Protein AF-G0NN02-F1 (afdb_monomer_lite)

Radius of gyration: 27.39 Å; chains: 1; bounding box: 64×52×80 Å

Organism: Caenorhabditis brenneri (NCBI:txid135651)

Foldseek 3Di:
DPPPPPCPPAAEAEAEAEQWAKAFDFDDSHWYKYFYPQWKFKAFEQDDPDHLVLQQQKWKAADRDPPHDTDGTSSCCQVPQQARDIHNDRMMIIHGHDDDPGDPDTGMIIHHPSQCPQAGGEHEYEDPAKDWDKFFQAPFKYKYKYAAQFKKWKAAFLAFDQPKWKWKFARTDDPVGTPDIDHQVCPQVCPGDIHRHRIIMIIMGHGITTIMIGSDPVVRYHQAKWWKWKDFPDAWQPDQPKKKWKFAAASNHTPDIDIDYVVRHDDRHIFIDIHRWMKIWIDDQQDFTQGTKMWIKIWHDDPDGPDDDPDPDDDDDDDDDDDDDDDDIDIDIDMDGDGDDRDPDGDDTDIDIDHPPDPPDD

Secondary structure (DSSP, 8-state):
-----------EEEEE--SS-EEEEE--SSEEEEE-SS-EEEEE---SSS-GGGGGGEEEEESSSTTSEEEEEHHHHHH-TT--EE-SSSEEEEEE-S------SEEEEEEETTTTTT--EEEEE--SSEEEEEEEESSS-EEEEEE-SS-EEE---S---TT-EEEEEESSSSGGGEEEEEETTTHHHH-SEEE-SSEEEEEE-SEEEEEEEESSGGGSPPP--EEEEEEEEEE---STT-EEEEEEEETTEEEEEEEEBTTBPPPSSPEEEEESEEEEEEE-TT--B--EEEEEEEE------SS----S-------------------EEEEEE--B---SSS---EEEE---------

pLDDT: mean 77.81, std 21.69, range [19.91, 98.31]

Structure (mmCIF, N/CA/C/O backbone):
data_AF-G0NN02-F1
#
_entry.id   AF-G0NN02-F1
#
loop_
_atom_site.group_PDB
_atom_site.id
_atom_site.type_symbol
_atom_site.label_atom_id
_atom_site.label_alt_id
_atom_site.label_comp_id
_atom_site.label_asym_id
_atom_site.label_entity_id
_atom_site.label_seq_id
_atom_site.pdbx_PDB_ins_code
_atom_site.Cartn_x
_atom_site.Cartn_y
_atom_site.Cartn_z
_atom_site.occupancy
_atom_site.B_iso_or_equiv
_atom_site.auth_seq_id
_atom_site.auth_comp_id
_atom_site.auth_asym_id
_atom_site.auth_atom_id
_atom_site.pdbx_PDB_model_num
ATOM 1 N N . MET A 1 1 ? -15.511 27.908 43.655 1.00 36.12 1 MET A N 1
ATOM 2 C CA . MET A 1 1 ? -16.634 27.663 42.732 1.00 36.12 1 MET A CA 1
ATOM 3 C C . MET A 1 1 ? -16.569 26.203 42.342 1.00 36.12 1 MET A C 1
ATOM 5 O O . MET A 1 1 ? -15.632 25.795 41.672 1.00 36.12 1 MET A O 1
ATOM 9 N N . ASP A 1 2 ? -17.481 25.424 42.913 1.00 36.44 2 ASP A N 1
ATOM 10 C CA . ASP A 1 2 ? -17.616 23.979 42.749 1.00 36.44 2 ASP A CA 1
ATOM 11 C C . ASP A 1 2 ? -18.202 23.708 41.356 1.00 36.44 2 ASP A C 1
ATOM 13 O O . ASP A 1 2 ? -19.411 23.745 41.145 1.00 36.44 2 ASP A O 1
ATOM 17 N N . GLY A 1 3 ? -17.321 23.580 40.365 1.00 36.12 3 GLY A N 1
ATOM 18 C CA . GLY A 1 3 ? -17.671 23.315 38.974 1.00 36.12 3 GLY A CA 1
ATOM 19 C C . GLY A 1 3 ? -17.741 21.819 38.706 1.00 36.12 3 GLY A C 1
ATOM 20 O O . GLY A 1 3 ? -17.020 21.320 37.847 1.00 36.12 3 GLY A O 1
ATOM 21 N N . ARG A 1 4 ? -18.578 21.087 39.449 1.00 37.81 4 ARG A N 1
ATOM 22 C CA . ARG A 1 4 ? -18.981 19.744 39.023 1.00 37.81 4 ARG A CA 1
ATOM 23 C C . ARG A 1 4 ? -19.718 19.912 37.700 1.00 37.81 4 ARG A C 1
ATOM 25 O O . ARG A 1 4 ? -20.859 20.367 37.687 1.00 37.81 4 ARG A O 1
ATOM 32 N N . MET A 1 5 ? -19.060 19.574 36.589 1.00 40.88 5 MET A N 1
ATOM 33 C CA . MET A 1 5 ? -19.772 19.273 35.351 1.00 40.88 5 MET A CA 1
ATOM 34 C C . MET A 1 5 ? -20.837 18.241 35.710 1.00 40.88 5 MET A C 1
ATOM 36 O O . MET A 1 5 ? -20.522 17.119 36.103 1.00 40.88 5 MET A O 1
ATOM 40 N N . ASN A 1 6 ? -22.096 18.660 35.644 1.00 37.75 6 ASN A N 1
ATOM 41 C CA . ASN A 1 6 ? -23.232 17.764 35.695 1.00 37.75 6 ASN A CA 1
ATOM 42 C C . ASN A 1 6 ? -23.016 16.733 34.574 1.00 37.75 6 ASN A C 1
ATOM 44 O O . ASN A 1 6 ? -22.888 17.161 33.421 1.00 37.75 6 ASN A O 1
ATOM 48 N N . PRO A 1 7 ? -22.898 15.422 34.859 1.00 44.78 7 PRO A N 1
ATOM 49 C CA . PRO A 1 7 ? -22.758 14.432 33.813 1.00 44.78 7 PRO A CA 1
ATOM 50 C C . PRO A 1 7 ? -24.122 14.333 33.139 1.00 44.78 7 PRO A C 1
ATOM 52 O O . PRO A 1 7 ? -24.939 13.476 33.473 1.00 44.78 7 PRO A O 1
ATOM 55 N N . GLN A 1 8 ? -24.384 15.220 32.175 1.00 51.59 8 GLN A N 1
ATOM 56 C CA . GLN A 1 8 ? -25.264 14.844 31.083 1.00 51.59 8 GLN A CA 1
ATOM 57 C C . GLN A 1 8 ? -24.756 13.487 30.622 1.00 51.59 8 GLN A C 1
ATOM 59 O O . GLN A 1 8 ? -23.565 13.335 30.348 1.00 51.59 8 GLN A O 1
ATOM 64 N N . THR A 1 9 ? -25.621 12.483 30.696 1.00 67.62 9 THR A N 1
ATOM 65 C CA . THR A 1 9 ? -25.272 11.102 30.402 1.00 67.62 9 THR A CA 1
ATOM 66 C C . THR A 1 9 ? -24.748 11.076 28.975 1.00 67.62 9 THR A C 1
ATOM 68 O O . THR A 1 9 ? -25.528 11.150 28.030 1.00 67.62 9 THR A O 1
ATOM 71 N N . ILE A 1 10 ? -23.420 11.078 28.822 1.00 77.81 10 ILE A N 1
ATOM 72 C CA . ILE A 1 10 ? -22.777 11.032 27.514 1.00 77.81 10 ILE A CA 1
ATOM 73 C C . ILE A 1 10 ? -23.337 9.790 26.842 1.00 77.81 10 ILE A C 1
ATOM 75 O O . ILE A 1 10 ? -23.265 8.694 27.408 1.00 77.81 10 ILE A O 1
ATOM 79 N N . CYS A 1 11 ? -23.967 9.972 25.681 1.00 88.44 11 CYS A N 1
ATOM 80 C CA . CYS A 1 11 ? -24.542 8.842 24.978 1.00 88.44 11 CYS A CA 1
ATOM 81 C C . CYS A 1 11 ? -23.432 7.835 24.664 1.00 88.44 11 CYS A C 1
ATOM 83 O O . CYS A 1 11 ? -22.277 8.206 24.440 1.00 88.44 11 CYS A O 1
ATOM 85 N N . LYS A 1 12 ? -23.776 6.550 24.697 1.00 90.94 12 LYS A N 1
ATOM 86 C CA . LYS A 1 12 ? -22.834 5.458 24.468 1.00 90.94 12 LYS A CA 1
ATOM 87 C C . LYS A 1 12 ? -23.182 4.743 23.175 1.00 90.94 12 LYS A C 1
ATOM 89 O O . LYS A 1 12 ? -24.354 4.523 22.878 1.00 90.94 12 LYS A O 1
ATOM 94 N N . ARG A 1 13 ? -22.152 4.370 22.429 1.00 93.81 13 ARG A N 1
ATOM 95 C CA . ARG A 1 13 ? -22.228 3.493 21.266 1.00 93.81 13 ARG A CA 1
ATOM 96 C C . ARG A 1 13 ? -21.274 2.335 21.495 1.00 93.81 13 ARG A C 1
ATOM 98 O O . ARG A 1 13 ? -20.115 2.562 21.821 1.00 93.81 13 ARG A O 1
ATOM 105 N N . GLU A 1 14 ? -21.741 1.117 21.284 1.00 95.44 14 GLU A N 1
ATOM 106 C CA . GLU A 1 14 ? -20.921 -0.082 21.438 1.00 95.44 14 GLU A CA 1
ATOM 107 C C . GLU A 1 14 ? -20.676 -0.738 20.081 1.00 95.44 14 GLU A C 1
ATOM 109 O O . GLU A 1 14 ? -21.567 -0.804 19.232 1.00 95.44 14 GLU A O 1
ATOM 114 N N . ILE A 1 15 ? -19.447 -1.198 19.872 1.00 96.12 15 ILE A N 1
ATOM 115 C CA . ILE A 1 15 ? -19.022 -1.966 18.706 1.00 96.12 15 ILE A CA 1
ATOM 116 C C . ILE A 1 15 ? -18.408 -3.261 19.229 1.00 96.12 15 ILE A C 1
ATOM 118 O O . ILE A 1 15 ? -17.343 -3.244 19.844 1.00 96.12 15 ILE A O 1
ATOM 122 N N . ALA A 1 16 ? -19.079 -4.385 18.996 1.00 96.75 16 ALA A N 1
ATOM 123 C CA . ALA A 1 16 ? -18.534 -5.707 19.279 1.00 96.75 16 ALA A CA 1
ATOM 124 C C . ALA A 1 16 ? -17.870 -6.255 18.012 1.00 96.75 16 ALA A C 1
ATOM 126 O O . ALA A 1 16 ? -18.519 -6.370 16.976 1.00 96.75 16 ALA A O 1
ATOM 127 N N . LEU A 1 17 ? -16.580 -6.566 18.101 1.00 96.25 17 LEU A N 1
ATOM 128 C CA . LEU A 1 17 ? -15.798 -7.165 17.026 1.00 96.25 17 LEU A CA 1
ATOM 129 C C . LEU A 1 17 ? -15.770 -8.687 17.175 1.00 96.25 17 LEU A C 1
ATOM 131 O O . LEU A 1 17 ? -15.682 -9.213 18.288 1.00 96.25 17 LEU A O 1
ATOM 135 N N . THR A 1 18 ? -15.758 -9.398 16.054 1.00 94.62 18 THR A N 1
ATOM 136 C CA . THR A 1 18 ? -15.273 -10.781 15.980 1.00 94.62 18 THR A CA 1
ATOM 137 C C . THR A 1 18 ? -13.756 -10.818 15.744 1.00 94.62 18 THR A C 1
ATOM 139 O O . THR A 1 18 ? -13.091 -9.785 15.653 1.00 94.62 18 THR A O 1
ATOM 142 N N . SER A 1 19 ? -13.173 -12.017 15.648 1.00 91.88 19 SER A N 1
ATOM 143 C CA . SER A 1 19 ? -11.734 -12.207 15.402 1.00 91.88 19 SER A CA 1
ATOM 144 C C . SER A 1 19 ? -11.279 -11.836 13.986 1.00 91.88 19 SER A C 1
ATOM 146 O O . SER A 1 19 ? -10.080 -11.879 13.720 1.00 91.88 19 SER A O 1
ATOM 148 N N . SER A 1 20 ? -12.205 -11.513 13.080 1.00 93.38 20 SER A N 1
ATOM 149 C CA . SER A 1 20 ? -11.932 -11.166 11.677 1.00 93.38 20 SER A CA 1
ATOM 150 C C . SER A 1 20 ? -12.483 -9.800 11.267 1.00 93.38 20 SER A C 1
ATOM 152 O O . SER A 1 20 ? -12.181 -9.338 10.168 1.00 93.38 20 SER A O 1
ATOM 154 N N . ASP A 1 21 ? -13.283 -9.152 12.118 1.00 91.50 21 ASP A N 1
ATOM 155 C CA . ASP A 1 21 ? -13.962 -7.913 11.749 1.00 91.50 21 ASP A CA 1
ATOM 156 C C . ASP A 1 21 ? -13.024 -6.715 11.686 1.00 91.50 21 ASP A C 1
ATOM 158 O O . ASP A 1 21 ? -12.142 -6.513 12.526 1.00 91.50 21 ASP A O 1
ATOM 162 N N . LEU A 1 22 ? -13.309 -5.870 10.701 1.00 94.50 22 LEU A N 1
ATOM 163 C CA . LEU A 1 22 ? -12.773 -4.533 10.554 1.00 94.50 22 LEU A CA 1
ATOM 164 C C . LEU A 1 22 ? -13.968 -3.583 10.475 1.00 94.50 22 LEU A C 1
ATOM 166 O O . LEU A 1 22 ? -14.696 -3.585 9.484 1.00 94.50 22 LEU A O 1
ATOM 170 N N . ILE A 1 23 ? -14.200 -2.791 11.523 1.00 94.81 23 ILE A N 1
ATOM 171 C CA . ILE A 1 23 ? -15.380 -1.920 11.607 1.00 94.81 23 ILE A CA 1
ATOM 172 C C . ILE A 1 23 ? -14.945 -0.453 11.597 1.00 94.81 23 ILE A C 1
ATOM 174 O O . ILE A 1 23 ? -14.384 0.025 12.590 1.00 94.81 23 ILE A O 1
ATOM 178 N N . PRO A 1 24 ? -15.194 0.285 10.499 1.00 93.12 24 PRO A N 1
ATOM 179 C CA . PRO A 1 24 ? -14.980 1.720 10.459 1.00 93.12 24 PRO A CA 1
ATOM 180 C C . PRO A 1 24 ? -16.045 2.461 11.273 1.00 93.12 24 PRO A C 1
ATOM 182 O O . PRO A 1 24 ? -17.197 2.037 11.384 1.00 93.12 24 PRO A O 1
ATOM 185 N N . SER A 1 25 ? -15.667 3.610 11.825 1.00 91.69 25 SER A N 1
ATOM 186 C CA . SER A 1 25 ? -16.572 4.503 12.534 1.00 91.69 25 SER A CA 1
ATOM 187 C C . SER A 1 25 ? -16.352 5.950 12.122 1.00 91.69 25 SER A C 1
ATOM 189 O O . SER A 1 25 ? -15.230 6.457 12.062 1.00 91.69 25 SER A O 1
ATOM 191 N N . THR A 1 26 ? -17.466 6.630 11.890 1.00 87.69 26 THR A N 1
ATOM 192 C CA . THR A 1 26 ? -17.545 8.070 11.660 1.00 87.69 26 THR A CA 1
ATOM 193 C C . THR A 1 26 ? -17.516 8.844 12.979 1.00 87.69 26 THR A C 1
ATOM 195 O O . THR A 1 26 ? -17.551 8.262 14.073 1.00 87.69 26 THR A O 1
ATOM 198 N N . ALA A 1 27 ? -17.449 10.173 12.880 1.00 82.12 27 ALA A N 1
ATOM 199 C CA . ALA A 1 27 ? -17.627 11.046 14.030 1.00 82.12 27 ALA A CA 1
ATOM 200 C C . ALA A 1 27 ? -19.023 10.853 14.645 1.00 82.12 27 ALA A C 1
ATOM 202 O O . ALA A 1 27 ? -20.022 10.772 13.939 1.00 82.12 27 ALA A O 1
ATOM 203 N N . THR A 1 28 ? -19.100 10.809 15.972 1.00 84.25 28 THR A N 1
ATOM 204 C CA . THR A 1 28 ? -20.363 10.712 16.712 1.00 84.25 28 THR A CA 1
ATOM 205 C C . THR A 1 28 ? -20.255 11.505 18.013 1.00 84.25 28 THR A C 1
ATOM 207 O O . THR A 1 28 ? -19.159 11.575 18.577 1.00 84.25 28 THR A O 1
ATOM 210 N N . PRO A 1 29 ? -21.351 12.126 18.497 1.00 81.31 29 PRO A N 1
ATOM 211 C CA . PRO A 1 29 ? -21.364 12.792 19.800 1.00 81.31 29 PRO A CA 1
ATOM 212 C C . PRO A 1 29 ? -21.297 11.795 20.965 1.00 81.31 29 PRO A C 1
ATOM 214 O O . PRO A 1 29 ? -21.070 12.198 22.102 1.00 81.31 29 PRO A O 1
ATOM 217 N N . CYS A 1 30 ? -21.489 10.502 20.694 1.00 88.00 30 CYS A N 1
ATOM 218 C CA . CYS A 1 30 ? -21.444 9.455 21.701 1.00 88.00 30 CYS A CA 1
ATOM 219 C C . CYS A 1 30 ? -20.020 8.957 21.946 1.00 88.00 30 CYS A C 1
ATOM 221 O O . CYS A 1 30 ? -19.214 8.834 21.023 1.00 88.00 30 CYS A O 1
ATOM 223 N N . ALA A 1 31 ? -19.733 8.580 23.190 1.00 92.44 31 ALA A N 1
ATOM 224 C CA . ALA A 1 31 ? -18.559 7.773 23.488 1.00 92.44 31 ALA A CA 1
ATOM 225 C C . ALA A 1 31 ? -18.713 6.411 22.796 1.00 92.44 31 ALA A C 1
ATOM 227 O O . ALA A 1 31 ? -19.714 5.720 22.996 1.00 92.44 31 ALA A O 1
ATOM 228 N N . THR A 1 32 ? -17.745 6.050 21.954 1.00 94.94 32 THR A N 1
ATOM 229 C CA . THR A 1 32 ? -17.744 4.782 21.220 1.00 94.94 32 THR A CA 1
ATOM 230 C C . THR A 1 32 ? -16.819 3.797 21.911 1.00 94.94 32 THR A C 1
ATOM 232 O O . THR A 1 32 ? -15.607 3.997 21.917 1.00 94.94 32 THR A O 1
ATOM 235 N N . THR A 1 33 ? -17.381 2.729 22.463 1.00 96.56 33 THR A N 1
ATOM 236 C CA . THR A 1 33 ? -16.633 1.627 23.067 1.00 96.56 33 THR A CA 1
ATOM 237 C C . THR A 1 33 ? -16.534 0.476 22.079 1.00 96.56 33 THR A C 1
ATOM 239 O O . THR A 1 33 ? -17.546 -0.051 21.621 1.00 96.56 33 THR A O 1
ATOM 242 N N . ILE A 1 34 ? -15.312 0.067 21.760 1.00 96.88 34 ILE A N 1
ATOM 243 C CA . ILE A 1 34 ? -15.033 -1.098 20.923 1.00 96.88 34 ILE A CA 1
ATOM 244 C C . ILE A 1 34 ? -14.594 -2.240 21.831 1.00 96.88 34 ILE A C 1
ATOM 246 O O . ILE A 1 34 ? -13.711 -2.049 22.663 1.00 96.88 34 ILE A O 1
ATOM 250 N N . THR A 1 35 ? -15.190 -3.417 21.657 1.00 97.31 35 THR A N 1
ATOM 251 C CA . THR A 1 35 ? -14.838 -4.649 22.369 1.00 97.31 35 THR A CA 1
ATOM 252 C C . THR A 1 35 ? -14.361 -5.697 21.371 1.00 97.31 35 THR A C 1
ATOM 254 O O . THR A 1 35 ? -15.062 -5.977 20.405 1.00 97.31 35 THR A O 1
ATOM 257 N N . ALA A 1 36 ? -13.197 -6.297 21.614 1.00 96.75 36 ALA A N 1
ATOM 258 C CA . ALA A 1 36 ? -12.608 -7.344 20.784 1.00 96.75 36 ALA A CA 1
ATOM 259 C C . ALA A 1 36 ? -12.357 -8.641 21.580 1.00 96.75 36 ALA A C 1
ATOM 261 O O . ALA A 1 36 ? -12.170 -8.588 22.801 1.00 96.75 36 ALA A O 1
ATOM 262 N N . PRO A 1 37 ? -12.305 -9.819 20.929 1.00 96.12 37 PRO A N 1
ATOM 263 C CA . PRO A 1 37 ? -12.038 -11.088 21.604 1.00 96.12 37 PRO A CA 1
ATOM 264 C C . PRO A 1 37 ? -10.716 -11.123 22.382 1.00 96.12 37 PRO A C 1
ATOM 266 O O . PRO A 1 37 ? -10.678 -11.663 23.498 1.00 96.12 37 PRO A O 1
ATOM 269 N N . LYS A 1 38 ? -9.643 -10.550 21.819 1.00 94.12 38 LYS A N 1
ATOM 270 C CA . LYS A 1 38 ? -8.290 -10.561 22.384 1.00 94.12 38 LYS A CA 1
ATOM 271 C C . LYS A 1 38 ? -7.822 -9.173 22.805 1.00 94.12 38 LYS A C 1
ATOM 273 O O . LYS A 1 38 ? -7.511 -8.984 23.977 1.00 94.12 38 LYS A O 1
ATOM 278 N N . ALA A 1 39 ? -7.746 -8.239 21.867 1.00 93.75 39 ALA A N 1
ATOM 279 C CA . ALA A 1 39 ? -7.371 -6.848 22.111 1.00 93.75 39 ALA A CA 1
ATOM 280 C C . ALA A 1 39 ? -7.775 -5.997 20.907 1.00 93.75 39 ALA A C 1
ATOM 282 O O . ALA A 1 39 ? -7.836 -6.508 19.787 1.00 93.75 39 ALA A O 1
ATOM 283 N N . VAL A 1 40 ? -8.030 -4.709 21.129 1.00 93.25 40 VAL A N 1
ATOM 284 C CA . VAL A 1 40 ? -8.404 -3.793 20.053 1.00 93.25 40 VAL A CA 1
ATOM 285 C C . VAL A 1 40 ? -7.143 -3.217 19.422 1.00 93.25 40 VAL A C 1
ATOM 287 O O . VAL A 1 40 ? -6.248 -2.713 20.103 1.00 93.25 40 VAL A O 1
ATOM 290 N N . ARG A 1 41 ? -7.097 -3.255 18.094 1.00 92.31 41 ARG A N 1
ATOM 291 C CA . ARG A 1 41 ? -6.190 -2.454 17.280 1.00 92.31 41 ARG A CA 1
ATOM 292 C C . ARG A 1 41 ? -6.993 -1.357 16.595 1.00 92.31 41 ARG A C 1
ATOM 294 O O . ARG A 1 41 ? -8.013 -1.635 15.966 1.00 92.31 41 ARG A O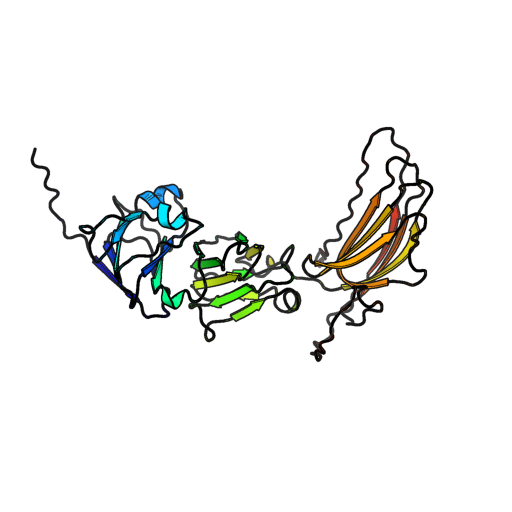 1
ATOM 301 N N . LEU A 1 42 ? -6.516 -0.123 16.711 1.00 92.81 42 LEU A N 1
ATOM 302 C CA . LEU A 1 42 ? -7.110 1.039 16.061 1.00 92.81 42 LEU A CA 1
ATOM 303 C C . LEU A 1 42 ? -6.265 1.494 14.874 1.00 92.81 42 LEU A C 1
ATOM 305 O O . LEU A 1 42 ? -5.035 1.559 14.945 1.00 92.81 42 LEU A O 1
ATOM 309 N N . VAL A 1 43 ? -6.959 1.860 13.801 1.00 92.75 43 VAL A N 1
ATOM 310 C CA . VAL A 1 43 ? -6.399 2.538 12.631 1.00 92.75 43 VAL A CA 1
ATOM 311 C C . VAL A 1 43 ? -7.132 3.860 12.479 1.00 92.75 43 VAL A C 1
ATOM 313 O O . VAL A 1 43 ? -8.340 3.863 12.269 1.00 92.75 43 VAL A O 1
ATOM 316 N N . ALA A 1 44 ? -6.424 4.976 12.630 1.00 91.88 44 ALA A N 1
ATOM 317 C CA . ALA A 1 44 ? -6.989 6.307 12.431 1.00 91.88 44 ALA A CA 1
ATOM 318 C C . ALA A 1 44 ? -6.874 6.734 10.961 1.00 91.88 44 ALA A C 1
ATOM 320 O O . ALA A 1 44 ? -5.933 6.345 10.266 1.00 91.88 44 ALA A O 1
ATOM 321 N N . PHE A 1 45 ? -7.818 7.554 10.509 1.00 89.50 45 PHE A N 1
ATOM 322 C CA . PHE A 1 45 ? -7.859 8.116 9.162 1.00 89.50 45 PHE A CA 1
ATOM 323 C C . PHE A 1 45 ? -7.718 9.633 9.217 1.00 89.50 45 PHE A C 1
ATOM 325 O O . PHE A 1 45 ? -8.131 10.280 10.181 1.00 89.50 45 PHE A O 1
ATOM 332 N N . GLU A 1 46 ? -7.145 10.198 8.160 1.00 82.56 46 GLU A N 1
ATOM 333 C CA . GLU A 1 46 ? -7.108 11.643 7.980 1.00 82.56 46 GLU A CA 1
ATOM 334 C C . GLU A 1 46 ? -8.538 12.192 7.806 1.00 82.56 46 GLU A C 1
ATOM 336 O O . GLU A 1 46 ? -9.325 11.623 7.042 1.00 82.56 46 GLU A O 1
ATOM 341 N N . PRO A 1 47 ? -8.913 13.267 8.520 1.00 79.62 47 PRO A N 1
ATOM 342 C CA . PRO A 1 47 ? -10.210 13.895 8.323 1.00 79.62 47 PRO A CA 1
ATOM 343 C C . PRO A 1 47 ? -10.244 14.635 6.977 1.00 79.62 47 PRO A C 1
ATOM 345 O O . PRO A 1 47 ? -9.315 15.361 6.651 1.00 79.62 47 PRO A O 1
ATOM 348 N N . HIS A 1 48 ? -11.337 14.489 6.222 1.00 74.31 48 HIS A N 1
ATOM 349 C CA . HIS A 1 48 ? -11.459 15.044 4.865 1.00 74.31 48 HIS A CA 1
ATOM 350 C C . HIS A 1 48 ? -11.398 16.586 4.820 1.00 74.31 48 HIS A C 1
ATOM 352 O O . HIS A 1 48 ? -10.655 17.152 4.028 1.00 74.31 48 HIS A O 1
ATOM 358 N N . ASP A 1 49 ? -12.137 17.269 5.705 1.00 75.56 49 ASP A N 1
ATOM 359 C CA . ASP A 1 49 ? -12.313 18.738 5.668 1.00 75.56 49 ASP A CA 1
ATOM 360 C C . ASP A 1 49 ? -11.662 19.471 6.849 1.00 75.56 49 ASP A C 1
ATOM 362 O O . ASP A 1 49 ? -11.924 20.651 7.091 1.00 75.56 49 ASP A O 1
ATOM 366 N N . LEU A 1 50 ? -10.859 18.770 7.649 1.00 77.56 50 LEU A N 1
ATOM 367 C CA . LEU A 1 50 ? -10.221 19.334 8.835 1.00 77.56 50 LEU A CA 1
ATOM 368 C C . LEU A 1 50 ? -8.714 19.139 8.761 1.00 77.56 50 LEU A C 1
ATOM 370 O O . LEU A 1 50 ? -8.210 18.218 8.130 1.00 77.56 50 LEU A O 1
ATOM 374 N N . SER A 1 51 ? -7.979 19.988 9.475 1.00 84.62 51 SER A N 1
ATOM 375 C CA . SER A 1 51 ? -6.562 19.727 9.700 1.00 84.62 51 SER A CA 1
ATOM 376 C C . SER A 1 51 ? -6.403 18.392 10.418 1.00 84.62 51 SER A C 1
ATOM 378 O O . SER A 1 51 ? -7.111 18.106 11.384 1.00 84.62 51 SER A O 1
ATOM 380 N N . ILE A 1 52 ? -5.391 17.620 10.037 1.00 85.38 52 ILE A N 1
ATOM 381 C CA . ILE A 1 52 ? -5.036 16.393 10.746 1.00 85.38 52 ILE A CA 1
ATOM 382 C C . ILE A 1 52 ? -4.791 16.609 12.246 1.00 85.38 52 ILE A C 1
ATOM 384 O O . ILE A 1 52 ? -5.066 15.735 13.065 1.00 85.38 52 ILE A O 1
ATOM 388 N N . SER A 1 53 ? -4.353 17.812 12.635 1.00 87.81 53 SER A N 1
ATOM 389 C CA . SER A 1 53 ? -4.182 18.209 14.037 1.00 87.81 53 SER A CA 1
ATOM 390 C C . SER A 1 53 ? -5.486 18.183 14.843 1.00 87.81 53 SER A C 1
ATOM 392 O O . SER A 1 53 ? -5.446 18.007 16.062 1.00 87.81 53 SER A O 1
ATOM 394 N N . SER A 1 54 ? -6.644 18.284 14.182 1.00 86.94 54 SER A N 1
ATOM 395 C CA . SER A 1 54 ? -7.955 18.160 14.813 1.00 86.94 54 SER A CA 1
ATOM 396 C C . SER A 1 54 ? -8.174 16.773 15.413 1.00 86.94 54 SER A C 1
ATOM 398 O O . SER A 1 54 ? -8.896 16.681 16.402 1.00 86.94 54 SER A O 1
ATOM 400 N N . LEU A 1 55 ? -7.510 15.717 14.914 1.00 88.75 55 LEU A N 1
ATOM 401 C CA . LEU A 1 55 ? -7.590 14.362 15.483 1.00 88.75 55 LEU A CA 1
ATOM 402 C C . LEU A 1 55 ? -7.221 14.307 16.982 1.00 88.75 55 LEU A C 1
ATOM 404 O O . LEU A 1 55 ? -7.656 13.401 17.690 1.00 88.75 55 LEU A O 1
ATOM 408 N N . ARG A 1 56 ? -6.510 15.317 17.505 1.00 90.50 56 ARG A N 1
ATOM 409 C CA . ARG A 1 56 ? -6.212 15.476 18.942 1.00 90.50 56 ARG A CA 1
ATOM 410 C C . ARG A 1 56 ? -7.451 15.659 19.821 1.00 90.50 56 ARG A C 1
ATOM 412 O O . ARG A 1 56 ? -7.371 15.456 21.026 1.00 90.50 56 ARG A O 1
ATOM 419 N N . LEU A 1 57 ? -8.587 16.037 19.233 1.00 89.19 57 LEU A N 1
ATOM 420 C CA . LEU A 1 57 ? -9.859 16.190 19.942 1.00 89.19 57 LEU A CA 1
ATOM 421 C C . LEU A 1 57 ? -10.551 14.852 20.220 1.00 89.19 57 LEU A C 1
ATOM 423 O O . LEU A 1 57 ? -11.471 14.813 21.031 1.00 89.19 57 LEU A O 1
ATOM 427 N N . TRP A 1 58 ? -10.137 13.765 19.568 1.00 91.06 58 TRP A N 1
ATOM 428 C CA . TRP A 1 58 ? -10.675 12.429 19.803 1.00 91.06 58 TRP A CA 1
ATOM 429 C C . TRP A 1 58 ? -9.769 11.679 20.767 1.00 91.06 58 TRP A C 1
ATOM 431 O O . TRP A 1 58 ? -8.732 11.147 20.379 1.00 91.06 58 TRP A O 1
ATOM 441 N N . LEU A 1 59 ? -10.169 11.676 22.031 1.00 92.88 59 LEU A N 1
ATOM 442 C CA . LEU A 1 59 ? -9.452 11.075 23.144 1.00 92.88 59 LEU A CA 1
ATOM 443 C C . LEU A 1 59 ? -9.744 9.575 23.213 1.00 92.88 59 LEU A C 1
ATOM 445 O O . LEU A 1 59 ? -10.867 9.142 22.952 1.00 92.88 59 LEU A O 1
ATOM 449 N N . ILE A 1 60 ? -8.735 8.799 23.589 1.00 93.81 60 ILE A N 1
ATOM 450 C CA . ILE A 1 60 ? -8.769 7.341 23.660 1.00 93.81 60 ILE A CA 1
ATOM 451 C C . ILE A 1 60 ? -8.497 6.918 25.106 1.00 93.81 60 ILE A C 1
ATOM 453 O O . ILE A 1 60 ? -7.531 7.364 25.734 1.00 93.81 60 ILE A O 1
ATOM 457 N N . PHE A 1 61 ? -9.346 6.032 25.618 1.00 94.81 61 PHE A N 1
ATOM 458 C CA . PHE A 1 61 ? -9.303 5.505 26.978 1.00 94.81 61 PHE A CA 1
ATOM 459 C C . PHE A 1 61 ? -9.286 3.973 26.962 1.00 94.81 61 PHE A C 1
ATOM 461 O O . PHE A 1 61 ? -10.002 3.345 26.183 1.00 94.81 61 PHE A O 1
ATOM 468 N N . GLU A 1 62 ? -8.485 3.367 27.835 1.00 94.62 62 GLU A N 1
ATOM 469 C CA . GLU A 1 62 ? -8.375 1.910 27.977 1.00 94.62 62 GLU A CA 1
ATOM 470 C C . GLU A 1 62 ? -9.577 1.351 28.758 1.00 94.62 62 GLU A C 1
ATOM 472 O O . GLU A 1 62 ? -9.699 1.591 29.958 1.00 94.62 62 GLU A O 1
ATOM 477 N N . GLY A 1 63 ? -10.448 0.570 28.119 1.00 94.56 63 GLY A N 1
ATOM 478 C CA . GLY A 1 63 ? -11.661 0.015 28.729 1.00 94.56 63 GLY A CA 1
ATOM 479 C C . GLY A 1 63 ? -12.962 0.566 28.138 1.00 94.56 63 GLY A C 1
ATOM 480 O O . GLY A 1 63 ? -12.998 1.042 27.005 1.00 94.56 63 GLY A O 1
ATOM 481 N N . ASP A 1 64 ? -14.046 0.480 28.904 1.00 94.44 64 ASP A N 1
ATOM 482 C CA . ASP A 1 64 ? -15.437 0.701 28.479 1.00 94.44 64 ASP A CA 1
ATOM 483 C C . ASP A 1 64 ? -16.009 2.089 28.826 1.00 94.44 64 ASP A C 1
ATOM 485 O O . ASP A 1 64 ? -17.209 2.347 28.683 1.00 94.44 64 ASP A O 1
ATOM 489 N N . SER A 1 65 ? -15.166 3.001 29.313 1.00 93.25 65 SER A N 1
ATOM 490 C CA . SER A 1 65 ? -15.602 4.325 29.741 1.00 93.25 65 SER A CA 1
ATOM 491 C C . SER A 1 65 ? -14.509 5.381 29.602 1.00 93.25 65 SER A C 1
ATOM 493 O O . SER A 1 65 ? -13.314 5.102 29.684 1.00 93.25 65 SER A O 1
ATOM 495 N N . ILE A 1 66 ? -14.941 6.637 29.456 1.00 92.62 66 ILE A N 1
ATOM 496 C CA . ILE A 1 66 ? -14.072 7.824 29.446 1.00 92.62 66 ILE A CA 1
ATOM 497 C C . ILE A 1 66 ? -13.440 8.124 30.814 1.00 92.62 66 ILE A C 1
ATOM 499 O O . ILE A 1 66 ? -12.547 8.957 30.916 1.00 92.62 66 ILE A O 1
ATOM 503 N N . ASN A 1 67 ? -13.920 7.469 31.874 1.00 93.25 67 ASN A N 1
ATOM 504 C CA . ASN A 1 67 ? -13.351 7.591 33.216 1.00 93.25 67 ASN A CA 1
ATOM 505 C C . ASN A 1 67 ? -12.148 6.662 33.423 1.00 93.25 67 ASN A C 1
ATOM 507 O O . ASN A 1 67 ? -11.496 6.723 34.465 1.00 93.25 67 ASN A O 1
ATOM 511 N N . ASN A 1 68 ? -11.871 5.779 32.463 1.00 94.19 68 ASN A N 1
ATOM 512 C CA . ASN A 1 68 ? -10.735 4.883 32.536 1.00 94.19 68 ASN A CA 1
ATOM 513 C C . ASN A 1 68 ? -9.427 5.614 32.190 1.00 94.19 68 ASN A C 1
ATOM 515 O O . ASN A 1 68 ? -9.390 6.818 31.938 1.00 94.19 68 ASN A O 1
ATOM 519 N N . LYS A 1 69 ? -8.313 4.876 32.192 1.00 94.94 69 LYS A N 1
ATOM 520 C CA . LYS A 1 69 ? -6.991 5.421 31.883 1.00 94.94 69 LYS A CA 1
ATOM 521 C C . LYS A 1 69 ? -6.977 6.019 30.473 1.00 94.94 69 LYS A C 1
ATOM 523 O O . LYS A 1 69 ? -7.152 5.293 29.499 1.00 94.94 69 LYS A O 1
ATOM 528 N N . TYR A 1 70 ? -6.702 7.317 30.371 1.00 93.75 70 TYR A N 1
ATOM 529 C CA . TYR A 1 70 ? -6.372 7.974 29.107 1.00 93.75 70 TYR A CA 1
ATOM 530 C C . TYR A 1 70 ? -5.057 7.416 28.552 1.00 93.75 70 TYR A C 1
ATOM 532 O O . TYR A 1 70 ? -4.067 7.309 29.282 1.00 93.75 70 TYR A O 1
ATOM 540 N N . ILE A 1 71 ? -5.052 7.058 27.271 1.00 92.31 71 ILE A N 1
ATOM 541 C CA . ILE A 1 71 ? -3.916 6.393 26.618 1.00 92.31 71 ILE A CA 1
ATOM 542 C C . ILE A 1 71 ? -3.437 7.098 25.345 1.00 92.31 71 ILE A C 1
ATOM 544 O O . ILE A 1 71 ? -2.418 6.700 24.788 1.00 92.31 71 ILE A O 1
ATOM 548 N N . GLY A 1 72 ? -4.119 8.159 24.911 1.00 92.50 72 GLY A N 1
ATOM 549 C CA . GLY A 1 72 ? -3.728 8.959 23.751 1.00 92.50 72 GLY A CA 1
ATOM 550 C C . GLY A 1 72 ? -4.932 9.540 23.023 1.00 92.50 72 GLY A C 1
ATOM 551 O O . GLY A 1 72 ? -6.052 9.529 23.529 1.00 92.50 72 GLY A O 1
ATOM 552 N N . ASN A 1 73 ? -4.709 10.039 21.817 1.00 92.19 73 ASN A N 1
ATOM 553 C CA . ASN A 1 73 ? -5.756 10.550 20.932 1.00 92.19 73 ASN A CA 1
ATOM 554 C C . ASN A 1 73 ? -5.611 9.981 19.505 1.00 92.19 73 ASN A C 1
ATOM 556 O O . ASN A 1 73 ? -4.629 9.308 19.189 1.00 92.19 73 ASN A O 1
ATOM 560 N N . LEU A 1 74 ? -6.581 10.238 18.619 1.00 90.81 74 LEU A N 1
ATOM 561 C CA . LEU A 1 74 ? -6.517 9.728 17.240 1.00 90.81 74 LEU A CA 1
ATOM 562 C C . LEU A 1 74 ? -5.352 10.315 16.428 1.00 90.81 74 LEU A C 1
ATOM 564 O O . LEU A 1 74 ? -4.913 9.675 15.476 1.00 90.81 74 LEU A O 1
ATOM 568 N N . TYR A 1 75 ? -4.821 11.491 16.789 1.00 90.50 75 TYR A N 1
ATOM 569 C CA . TYR A 1 75 ? -3.609 12.008 16.149 1.00 90.50 75 TYR A CA 1
ATOM 570 C C . TYR A 1 75 ? -2.398 11.155 16.526 1.00 90.50 75 TYR A C 1
ATOM 572 O O . TYR A 1 75 ? -1.579 10.864 15.659 1.00 90.50 75 TYR A O 1
ATOM 580 N N . ASP A 1 76 ? -2.297 10.703 17.778 1.00 89.44 76 ASP A N 1
ATOM 581 C CA . ASP A 1 76 ? -1.257 9.756 18.193 1.00 89.44 76 ASP A CA 1
ATOM 582 C C . ASP A 1 76 ? -1.404 8.452 17.397 1.00 89.44 76 ASP A C 1
ATOM 584 O O . ASP A 1 76 ? -0.454 8.033 16.748 1.00 89.44 76 ASP A O 1
ATOM 588 N N . ALA A 1 77 ? -2.618 7.890 17.330 1.00 89.12 77 ALA A N 1
ATOM 589 C CA . ALA A 1 77 ? -2.896 6.665 16.573 1.00 89.12 77 ALA A CA 1
ATOM 590 C C . ALA A 1 77 ? -2.626 6.784 15.057 1.00 89.12 77 ALA A C 1
ATOM 592 O O . ALA A 1 77 ? -2.310 5.783 14.417 1.00 89.12 77 ALA A O 1
ATOM 593 N N . TYR A 1 78 ? -2.758 7.983 14.479 1.00 87.94 78 TYR A N 1
ATOM 594 C CA . TYR A 1 78 ? -2.417 8.256 13.079 1.00 87.94 78 TYR A CA 1
ATOM 595 C C . TYR A 1 78 ? -0.908 8.471 12.874 1.00 87.94 78 TYR A C 1
ATOM 597 O O . TYR A 1 78 ? -0.312 7.939 11.939 1.00 87.94 78 TYR A O 1
ATOM 605 N N . SER A 1 79 ? -0.292 9.296 13.725 1.00 79.06 79 SER A N 1
ATOM 606 C CA . SER A 1 79 ? 1.085 9.783 13.562 1.00 79.06 79 SER A CA 1
ATOM 607 C C . SER A 1 79 ? 2.144 8.774 13.988 1.00 79.06 79 SER A C 1
ATOM 609 O O . SER A 1 79 ? 3.279 8.852 13.514 1.00 79.06 79 SER A O 1
ATOM 611 N N . THR A 1 80 ? 1.794 7.791 14.821 1.00 64.31 80 THR A N 1
ATOM 612 C CA . THR A 1 80 ? 2.647 6.632 15.074 1.00 64.31 80 THR A CA 1
ATOM 613 C C . THR A 1 80 ? 2.613 5.702 13.865 1.00 64.31 80 THR A C 1
ATOM 615 O O . THR A 1 80 ? 2.100 4.586 13.919 1.00 64.31 80 THR A O 1
ATOM 618 N N . SER A 1 81 ? 3.242 6.131 12.768 1.00 49.47 81 SER A N 1
ATOM 619 C CA . SER A 1 81 ? 3.499 5.339 11.554 1.00 49.47 81 SER A CA 1
ATOM 620 C C . SER A 1 81 ? 4.294 4.042 11.809 1.00 49.47 81 SER A C 1
ATOM 622 O O . SER A 1 81 ? 4.597 3.304 10.879 1.00 49.47 81 SER A O 1
ATOM 624 N N . SER A 1 82 ? 4.647 3.771 13.068 1.00 47.34 82 SER A N 1
ATOM 625 C CA . SER A 1 82 ? 5.412 2.639 13.584 1.00 47.34 82 SER A CA 1
ATOM 626 C C . SER A 1 82 ? 4.634 1.736 14.552 1.00 47.34 82 SER A C 1
ATOM 628 O O . SER A 1 82 ? 5.212 0.783 15.062 1.00 47.34 82 SER A O 1
ATOM 630 N N . ALA A 1 83 ? 3.354 1.989 14.837 1.00 52.50 83 ALA A N 1
ATOM 631 C CA . ALA A 1 83 ? 2.500 1.059 15.577 1.00 52.50 83 ALA A CA 1
ATOM 632 C C . ALA A 1 83 ? 1.043 1.494 15.447 1.00 52.50 83 ALA A C 1
ATOM 634 O O . ALA A 1 83 ? 0.645 2.513 16.006 1.00 52.50 83 ALA A O 1
ATOM 635 N N . SER A 1 84 ? 0.222 0.699 14.768 1.00 61.12 84 SER A N 1
ATOM 636 C CA . SER A 1 84 ? -1.223 0.797 14.965 1.00 61.12 84 SER A CA 1
ATOM 637 C C . SER A 1 84 ? -1.513 0.662 16.451 1.00 61.12 84 SER A C 1
ATOM 639 O O . SER A 1 84 ? -0.952 -0.213 17.122 1.00 61.12 84 SER A O 1
ATOM 641 N N . PHE A 1 85 ? -2.337 1.566 16.960 1.00 74.62 85 PHE A N 1
ATOM 642 C CA . PHE A 1 85 ? -2.556 1.722 18.384 1.00 74.62 85 PHE A CA 1
ATOM 643 C C . PHE A 1 85 ? -3.214 0.449 18.937 1.00 74.62 85 PHE A C 1
ATOM 645 O O . PHE A 1 85 ? -4.361 0.147 18.608 1.00 74.62 85 PHE A O 1
ATOM 652 N N . ASN A 1 86 ? -2.463 -0.327 19.722 1.00 81.62 86 ASN A N 1
ATOM 653 C CA . ASN A 1 86 ? -2.930 -1.572 20.332 1.00 81.62 86 ASN A CA 1
ATOM 654 C C . ASN A 1 86 ? -3.266 -1.321 21.794 1.00 81.62 86 ASN A C 1
ATOM 656 O O . ASN A 1 86 ? -2.434 -0.788 22.529 1.00 81.62 86 ASN A O 1
ATOM 660 N N . THR A 1 87 ? -4.440 -1.768 22.221 1.00 82.75 87 THR A N 1
ATOM 661 C CA . THR A 1 87 ? -4.785 -1.807 23.642 1.00 82.75 87 THR A CA 1
ATOM 662 C C . THR A 1 87 ? -4.164 -3.017 24.329 1.00 82.75 87 THR A C 1
ATOM 664 O O . THR A 1 87 ? -3.824 -4.019 23.691 1.00 82.75 87 THR A O 1
ATOM 667 N N . TRP A 1 88 ? -4.004 -2.937 25.650 1.00 80.38 88 TRP A N 1
ATOM 668 C CA . TRP A 1 88 ? -3.575 -4.083 26.460 1.00 80.38 88 TRP A CA 1
ATOM 669 C C . TRP A 1 88 ? -4.755 -4.991 26.817 1.00 80.38 88 TRP A C 1
ATOM 671 O O . TRP A 1 88 ? -4.586 -6.199 26.981 1.00 80.38 88 TRP A O 1
ATOM 681 N N . GLY A 1 89 ? -5.943 -4.407 26.941 1.00 88.31 89 GLY A N 1
ATOM 682 C CA . GLY A 1 89 ? -7.202 -5.069 27.220 1.00 88.31 89 GLY A CA 1
ATOM 683 C C . GLY A 1 89 ? -8.074 -5.251 25.982 1.00 88.31 89 GLY A C 1
ATOM 684 O O . GLY A 1 89 ? -7.749 -4.846 24.866 1.00 88.31 89 GLY A O 1
ATOM 685 N N . LYS A 1 90 ? -9.235 -5.862 26.213 1.00 95.25 90 LYS A N 1
ATOM 686 C CA . LYS A 1 90 ? -10.233 -6.187 25.185 1.00 95.25 90 LYS A CA 1
ATOM 687 C C . LYS A 1 90 ? -11.075 -5.001 24.739 1.00 95.25 90 LYS A C 1
ATOM 689 O O . LYS A 1 90 ? -11.853 -5.148 23.804 1.00 95.25 90 LYS A O 1
ATOM 694 N N . GLN A 1 91 ? -10.983 -3.873 25.435 1.00 96.44 91 GLN A N 1
ATOM 695 C CA . GLN A 1 91 ? -11.898 -2.756 25.262 1.00 96.44 91 GLN A CA 1
ATOM 696 C C . GLN A 1 91 ? -11.150 -1.438 25.154 1.00 96.44 91 GLN A C 1
ATOM 698 O O . GLN A 1 91 ? -10.178 -1.203 25.873 1.00 96.44 91 GLN A O 1
ATOM 703 N N . VAL A 1 92 ? -11.648 -0.570 24.282 1.00 96.00 92 VAL A N 1
ATOM 704 C CA . VAL A 1 92 ? -11.187 0.810 24.150 1.00 96.00 92 VAL A CA 1
ATOM 705 C C . VAL A 1 92 ? -12.382 1.723 23.967 1.00 96.00 92 VAL A C 1
ATOM 707 O O . VAL A 1 92 ? -13.322 1.380 23.253 1.00 96.00 92 VAL A O 1
ATOM 710 N N . THR A 1 93 ? -12.341 2.895 24.586 1.00 96.00 93 THR A N 1
ATOM 711 C CA . THR A 1 93 ? -13.385 3.907 24.451 1.00 96.00 93 THR A CA 1
ATOM 712 C C . THR A 1 93 ? -12.807 5.156 23.815 1.00 96.00 93 THR A C 1
ATOM 714 O O . THR A 1 93 ? -11.828 5.716 24.303 1.00 96.00 93 THR A O 1
ATOM 717 N N . ILE A 1 94 ? -13.417 5.594 22.717 1.00 94.38 94 ILE A N 1
ATOM 718 C CA . ILE A 1 94 ? -13.047 6.803 21.985 1.00 94.38 94 ILE A CA 1
ATOM 719 C C . ILE A 1 94 ? -14.141 7.842 22.181 1.00 94.38 94 ILE A C 1
ATOM 721 O O . ILE A 1 94 ? -15.327 7.567 21.984 1.00 94.38 94 ILE A O 1
ATOM 725 N N . TYR A 1 95 ? -13.743 9.049 22.558 1.00 92.25 95 TYR A N 1
ATOM 726 C CA . TYR A 1 95 ? -14.659 10.152 22.801 1.00 92.25 95 TYR A CA 1
ATOM 727 C C . TYR A 1 95 ? -14.099 11.449 22.240 1.00 92.25 95 TYR A C 1
ATOM 729 O O . TYR A 1 95 ? -12.933 11.782 22.454 1.00 92.25 95 TYR A O 1
ATOM 737 N N . LYS A 1 96 ? -14.939 12.202 21.532 1.00 87.75 96 LYS A N 1
ATOM 738 C CA . LYS A 1 96 ? -14.561 13.521 21.044 1.00 87.75 96 LYS A CA 1
ATOM 739 C C . LYS A 1 96 ? -14.855 14.581 22.101 1.00 87.75 96 LYS A C 1
ATOM 741 O O . LYS A 1 96 ? -15.983 14.718 22.557 1.00 87.75 96 LYS A O 1
ATOM 746 N N . PHE A 1 97 ? -13.851 15.376 22.433 1.00 79.06 97 PHE A N 1
ATOM 747 C CA . PHE A 1 97 ? -14.001 16.557 23.267 1.00 79.06 97 PHE A CA 1
ATOM 748 C C . PHE A 1 97 ? -14.521 17.740 22.420 1.00 79.06 97 PHE A C 1
ATOM 750 O O . PHE A 1 97 ? -13.918 18.063 21.394 1.00 79.06 97 PHE A O 1
ATOM 757 N N . ASN A 1 98 ? -15.595 18.405 22.875 1.00 70.88 98 ASN A N 1
ATOM 758 C CA . ASN A 1 98 ? -16.271 19.561 22.245 1.00 70.88 98 ASN A CA 1
ATOM 759 C C . ASN A 1 98 ? -17.200 19.254 21.035 1.00 70.88 98 ASN A C 1
ATOM 761 O O . ASN A 1 98 ? -17.188 18.152 20.483 1.00 70.88 98 ASN A O 1
ATOM 765 N N . GLU A 1 99 ? -18.026 20.232 20.630 1.00 65.00 99 GLU A N 1
ATOM 766 C CA . GLU A 1 99 ? -19.052 20.093 19.579 1.00 65.00 99 GLU A CA 1
ATOM 767 C C . GLU A 1 99 ? -18.502 19.632 18.212 1.00 65.00 99 GLU A C 1
ATOM 769 O O . GLU A 1 99 ? -17.343 19.855 17.838 1.00 65.00 99 GLU A O 1
ATOM 774 N N . ILE A 1 100 ? -19.345 18.912 17.463 1.00 62.28 100 ILE A N 1
ATOM 775 C CA . ILE A 1 100 ? -18.999 18.230 16.211 1.00 62.28 100 ILE A CA 1
ATOM 776 C C . ILE A 1 100 ? -19.669 18.923 15.025 1.00 62.28 100 ILE A C 1
ATOM 778 O O . ILE A 1 100 ? -20.894 18.877 14.942 1.00 62.28 100 ILE A O 1
ATOM 782 N N . PRO A 1 101 ? -18.918 19.445 14.039 1.00 59.72 101 PRO A N 1
ATOM 783 C CA . PRO A 1 101 ? -19.420 19.426 12.675 1.00 59.72 101 PRO A CA 1
ATOM 784 C C . PRO A 1 101 ? -19.472 17.958 12.244 1.00 59.72 101 PRO A C 1
ATOM 786 O O . PRO A 1 101 ? -18.430 17.328 12.048 1.00 59.72 101 PRO A O 1
ATOM 789 N N . GLN A 1 102 ? -20.678 17.381 12.237 1.00 59.00 102 GLN A N 1
ATOM 790 C CA . GLN A 1 102 ? -20.902 15.995 11.823 1.00 59.00 102 GLN A CA 1
ATOM 791 C C . GLN A 1 102 ? -20.234 15.765 10.470 1.00 59.00 102 GLN A C 1
ATOM 793 O O . GLN A 1 102 ? -20.444 16.535 9.535 1.00 59.00 102 GLN A O 1
ATOM 798 N N . ASN A 1 103 ? -19.420 14.717 10.389 1.00 64.12 103 ASN A N 1
ATOM 799 C CA . ASN A 1 103 ? -18.794 14.305 9.149 1.00 64.12 103 ASN A CA 1
ATOM 800 C C . ASN A 1 103 ? -19.116 12.825 8.915 1.00 64.12 103 ASN A C 1
ATOM 802 O O . ASN A 1 103 ? -18.947 11.996 9.812 1.00 64.12 103 ASN A O 1
ATOM 806 N N . ASN A 1 104 ? -19.587 12.516 7.708 1.00 71.69 104 ASN A N 1
ATOM 807 C CA . ASN A 1 104 ? -19.921 11.164 7.272 1.00 71.69 104 ASN A CA 1
ATOM 808 C C . ASN A 1 104 ? -18.681 10.332 6.892 1.00 71.69 104 ASN A C 1
ATOM 810 O O . ASN A 1 104 ? -18.815 9.151 6.578 1.00 71.69 104 ASN A O 1
ATOM 814 N N . HIS A 1 105 ? -17.480 10.912 6.935 1.00 80.69 105 HIS A N 1
ATOM 815 C CA . HIS A 1 105 ? -16.228 10.200 6.712 1.00 80.69 105 HIS A CA 1
ATOM 816 C C . HIS A 1 105 ? -15.799 9.401 7.949 1.00 80.69 105 HIS A C 1
ATOM 818 O O . HIS A 1 105 ? -15.965 9.819 9.100 1.00 80.69 105 HIS A O 1
ATOM 824 N N . SER A 1 106 ? -15.235 8.219 7.697 1.00 87.94 106 SER A N 1
ATOM 825 C CA . SER A 1 106 ? -14.679 7.371 8.751 1.00 87.94 106 SER A CA 1
ATOM 826 C C . SER A 1 106 ? -13.425 8.020 9.329 1.00 87.94 106 SER A C 1
ATOM 828 O O . SER A 1 106 ? -12.543 8.425 8.581 1.00 87.94 106 SER A O 1
ATOM 830 N N . LEU A 1 107 ? -13.346 8.114 10.657 1.00 89.12 107 LEU A N 1
ATOM 831 C CA . LEU A 1 107 ? -12.210 8.713 11.370 1.00 89.12 107 LEU A CA 1
ATOM 832 C C . LEU A 1 107 ? -11.293 7.669 11.991 1.00 89.12 107 LEU A C 1
ATOM 834 O O . LEU A 1 107 ? -10.106 7.915 12.198 1.00 89.12 107 LEU A O 1
ATOM 838 N N . PHE A 1 108 ? -11.840 6.501 12.303 1.00 91.69 108 PHE A N 1
ATOM 839 C CA . PHE A 1 108 ? -11.073 5.370 12.789 1.00 91.69 108 PHE A CA 1
ATOM 840 C C . PHE A 1 108 ? -11.739 4.057 12.394 1.00 91.69 108 PHE A C 1
ATOM 842 O O . PHE A 1 108 ? -12.913 4.018 12.032 1.00 91.69 108 PHE A O 1
ATOM 849 N N . LEU A 1 109 ? -10.978 2.977 12.483 1.00 93.88 109 LEU A N 1
ATOM 850 C CA . LEU A 1 109 ? -11.427 1.607 12.307 1.00 93.88 109 LEU A CA 1
ATOM 851 C C . LEU A 1 109 ? -10.893 0.776 13.463 1.00 93.88 109 LEU A C 1
ATOM 853 O O . LEU A 1 109 ? -9.712 0.867 13.808 1.00 93.88 109 LEU A O 1
ATOM 857 N N . GLY A 1 110 ? -11.783 -0.003 14.070 1.00 94.38 110 GLY A N 1
ATOM 858 C CA . GLY A 1 110 ? -11.436 -0.995 15.078 1.00 94.38 110 GLY A CA 1
ATOM 859 C C . GLY A 1 110 ? -11.348 -2.383 14.459 1.00 94.38 110 GLY A C 1
ATOM 860 O O . GLY A 1 110 ? -12.179 -2.745 13.628 1.00 94.38 110 GLY A O 1
ATOM 861 N N . MET A 1 111 ? -10.354 -3.155 14.885 1.00 95.19 111 MET A N 1
ATOM 862 C CA . MET A 1 111 ? -10.221 -4.577 14.567 1.00 95.19 111 MET A CA 1
ATOM 863 C C . MET A 1 111 ? -9.681 -5.342 15.776 1.00 95.19 111 MET A C 1
ATOM 865 O O . MET A 1 111 ? -9.038 -4.754 16.651 1.00 95.19 111 MET A O 1
ATOM 869 N N . ASP A 1 112 ? -9.908 -6.653 15.827 1.00 95.25 112 ASP A N 1
ATOM 870 C CA . ASP A 1 112 ? -9.186 -7.498 16.776 1.00 95.25 112 ASP A CA 1
ATOM 871 C C . ASP A 1 112 ? -7.724 -7.649 16.332 1.00 95.25 112 ASP A C 1
ATOM 873 O O . ASP A 1 112 ? -7.414 -7.746 15.143 1.00 95.25 112 ASP A O 1
ATOM 877 N N . VAL A 1 113 ? -6.794 -7.705 17.283 1.00 92.50 113 VAL A N 1
ATOM 878 C CA . VAL A 1 113 ? -5.372 -7.917 16.974 1.00 92.50 113 VAL A CA 1
ATOM 879 C C . VAL A 1 113 ? -5.104 -9.212 16.193 1.00 92.50 113 VAL A C 1
ATOM 881 O O . VAL A 1 113 ? -4.105 -9.278 15.482 1.00 92.50 113 VAL A O 1
ATOM 884 N N . GLN A 1 114 ? -5.955 -10.237 16.281 1.00 93.38 114 GLN A N 1
ATOM 885 C CA . GLN A 1 114 ? -5.842 -11.461 15.482 1.00 93.38 114 GLN A CA 1
ATOM 886 C C . GLN A 1 114 ? -6.260 -11.244 14.025 1.00 93.38 114 GLN A C 1
ATOM 888 O O . GLN A 1 114 ? -5.605 -11.796 13.142 1.00 93.38 114 GLN A O 1
ATOM 893 N N . ALA A 1 115 ? -7.253 -10.385 13.766 1.00 94.12 115 ALA A N 1
ATOM 894 C CA . ALA A 1 115 ? -7.689 -10.026 12.412 1.00 94.12 115 ALA A CA 1
ATOM 895 C C . ALA A 1 115 ? -6.559 -9.383 11.592 1.00 94.12 115 ALA A C 1
ATOM 897 O O . ALA A 1 115 ? -6.565 -9.425 10.368 1.00 94.12 115 ALA A O 1
ATOM 898 N N . SER A 1 116 ? -5.556 -8.807 12.262 1.00 90.31 116 SER A N 1
ATOM 899 C CA . SER A 1 116 ? -4.399 -8.204 11.599 1.00 90.31 116 SER A CA 1
ATOM 900 C C . SER A 1 116 ? -3.429 -9.205 10.957 1.00 90.31 116 SER A C 1
ATOM 902 O O . SER A 1 116 ? -2.571 -8.807 10.165 1.00 90.31 116 SER A O 1
ATOM 904 N N . GLY A 1 117 ? -3.525 -10.494 11.301 1.00 90.81 117 GLY A N 1
ATOM 905 C CA . GLY A 1 117 ? -2.617 -11.527 10.812 1.00 90.81 117 GLY A CA 1
ATOM 906 C C . GLY A 1 117 ? -1.145 -11.198 11.091 1.00 90.81 117 GLY A C 1
ATOM 907 O O . GLY A 1 117 ? -0.741 -10.944 12.228 1.00 90.81 117 GLY A O 1
ATOM 908 N N . ILE A 1 118 ? -0.323 -11.216 10.040 1.00 91.31 118 ILE A N 1
ATOM 909 C CA . ILE A 1 118 ? 1.117 -10.920 10.128 1.00 91.31 118 ILE A CA 1
ATOM 910 C C . ILE A 1 118 ? 1.439 -9.419 10.084 1.00 91.31 118 ILE A C 1
ATOM 912 O O . ILE A 1 118 ? 2.592 -9.037 10.296 1.00 91.31 118 ILE A O 1
ATOM 916 N N . VAL A 1 119 ? 0.444 -8.566 9.819 1.00 93.38 119 VAL A N 1
ATOM 917 C CA . VAL A 1 119 ? 0.648 -7.130 9.622 1.00 93.38 119 VAL A CA 1
ATOM 918 C C . VAL A 1 119 ? 1.052 -6.465 10.937 1.00 93.38 119 VAL A C 1
ATOM 920 O O . VAL A 1 119 ? 0.380 -6.584 11.969 1.00 93.38 119 VAL A O 1
ATOM 923 N N . LYS A 1 120 ? 2.171 -5.738 10.903 1.00 90.62 120 LYS A N 1
ATOM 924 C CA . LYS A 1 120 ? 2.684 -4.996 12.061 1.00 90.62 120 LYS A CA 1
ATOM 925 C C . LYS A 1 120 ? 2.210 -3.554 12.074 1.00 90.62 120 LYS A C 1
ATOM 927 O O . LYS A 1 120 ? 1.895 -3.044 13.149 1.00 90.62 120 LYS A O 1
ATOM 932 N N . TYR A 1 121 ? 2.136 -2.932 10.903 1.00 89.38 121 TYR A N 1
ATOM 933 C CA . TYR A 1 121 ? 1.822 -1.516 10.758 1.00 89.38 121 TYR A CA 1
ATOM 934 C C . TYR A 1 121 ? 0.626 -1.321 9.836 1.00 89.38 121 TYR A C 1
ATOM 936 O O . TYR A 1 121 ? 0.512 -1.996 8.817 1.00 89.38 121 TYR A O 1
ATOM 944 N N . PHE A 1 122 ? -0.256 -0.401 10.210 1.00 90.94 122 PHE A N 1
ATOM 945 C CA . PHE A 1 122 ? -1.375 0.029 9.386 1.00 90.94 122 PHE A CA 1
ATOM 946 C C . PHE A 1 122 ? -1.356 1.537 9.231 1.00 90.94 122 PHE A C 1
ATOM 948 O O . PHE A 1 122 ? -1.193 2.263 10.212 1.00 90.94 122 PHE A O 1
ATOM 955 N N . ARG A 1 123 ? -1.623 1.987 8.011 1.00 89.69 123 ARG A N 1
ATOM 956 C CA . ARG A 1 123 ? -1.914 3.375 7.680 1.00 89.69 123 ARG A CA 1
ATOM 957 C C . ARG A 1 123 ? -3.354 3.474 7.191 1.00 89.69 123 ARG A C 1
ATOM 959 O O . ARG A 1 123 ? -3.718 2.809 6.225 1.00 89.69 123 ARG A O 1
ATOM 966 N N . GLY A 1 124 ? -4.159 4.305 7.845 1.00 90.00 124 GLY A N 1
ATOM 967 C CA . GLY A 1 124 ? -5.476 4.685 7.345 1.00 90.00 124 GLY A CA 1
ATOM 968 C C . GLY A 1 124 ? -5.362 5.861 6.381 1.00 90.00 124 GLY A C 1
ATOM 969 O O . GLY A 1 124 ? -4.641 6.821 6.654 1.00 90.00 124 GLY A O 1
ATOM 970 N N . LEU A 1 125 ? -6.063 5.793 5.253 1.00 87.25 125 LEU A N 1
ATOM 971 C CA . LEU A 1 125 ? -6.144 6.879 4.278 1.00 87.25 125 LEU A CA 1
ATOM 972 C C . LEU A 1 125 ? -7.558 6.977 3.703 1.00 87.25 125 LEU A C 1
ATOM 974 O O . LEU A 1 125 ? -8.199 5.964 3.427 1.00 87.25 125 LEU A O 1
ATOM 978 N N . VAL A 1 126 ? -8.033 8.200 3.496 1.00 80.44 126 VAL A N 1
ATOM 979 C CA . VAL A 1 126 ? -9.230 8.477 2.697 1.00 80.44 126 VAL A CA 1
ATOM 980 C C . VAL A 1 126 ? -8.744 9.095 1.393 1.00 80.44 126 VAL A C 1
ATOM 982 O O . VAL A 1 126 ? -8.005 10.074 1.425 1.00 80.44 126 VAL A O 1
ATOM 985 N N . CYS A 1 127 ? -9.109 8.498 0.261 1.00 79.12 127 CYS A N 1
ATOM 986 C CA . CYS A 1 127 ? -8.709 8.984 -1.055 1.00 79.12 127 CYS A CA 1
ATOM 987 C C . CYS A 1 127 ? -9.835 9.780 -1.689 1.00 79.12 127 CYS A C 1
ATOM 989 O O . CYS A 1 127 ? -10.983 9.354 -1.648 1.00 79.12 127 CYS A O 1
ATOM 991 N N . SER A 1 128 ? -9.503 10.944 -2.243 1.00 74.62 128 SER A N 1
ATOM 992 C CA . SER A 1 128 ? -10.467 11.826 -2.899 1.00 74.62 128 SER A CA 1
ATOM 993 C C . SER A 1 128 ? -9.732 12.844 -3.781 1.00 74.62 128 SER A C 1
ATOM 995 O O . SER A 1 128 ? -8.989 13.667 -3.243 1.00 74.62 128 SER A O 1
ATOM 997 N N . PRO A 1 129 ? -9.886 12.824 -5.121 1.00 75.06 129 PRO A N 1
ATOM 998 C CA . PRO A 1 129 ? -10.285 11.701 -5.989 1.00 75.06 129 PRO A CA 1
ATOM 999 C C . PRO A 1 129 ? -9.108 10.775 -6.367 1.00 75.06 129 PRO A C 1
ATOM 1001 O O . PRO A 1 129 ? -9.317 9.739 -6.999 1.00 75.06 129 PRO A O 1
ATOM 1004 N N . TYR A 1 130 ? -7.887 11.162 -5.992 1.00 82.50 130 TYR A N 1
ATOM 1005 C CA . TYR A 1 130 ? -6.628 10.512 -6.339 1.00 82.50 130 TYR A CA 1
ATOM 1006 C C . TYR A 1 130 ? -5.723 10.427 -5.112 1.00 82.50 130 TYR A C 1
ATOM 1008 O O . TYR A 1 130 ? -5.673 11.351 -4.297 1.00 82.50 130 TYR A O 1
ATOM 1016 N N . CYS A 1 131 ? -4.964 9.341 -5.009 1.00 85.38 131 CYS A N 1
ATOM 1017 C CA . CYS A 1 131 ? -3.966 9.158 -3.967 1.00 85.38 131 CYS A CA 1
ATOM 1018 C C . CYS A 1 131 ? -2.652 8.643 -4.527 1.00 85.38 131 CYS A C 1
ATOM 1020 O O . CYS A 1 131 ? -2.591 7.549 -5.085 1.00 85.38 131 CYS A O 1
ATOM 1022 N N . GLN A 1 132 ? -1.571 9.356 -4.218 1.00 87.88 132 GLN A N 1
ATOM 1023 C CA . GLN A 1 132 ? -0.232 8.789 -4.265 1.00 87.88 132 GLN A CA 1
ATOM 1024 C C . GLN A 1 132 ? 0.129 8.217 -2.892 1.00 87.88 132 GLN A C 1
ATOM 1026 O O . GLN A 1 132 ? 0.257 8.940 -1.901 1.00 87.88 132 GLN A O 1
ATOM 1031 N N . ILE A 1 133 ? 0.339 6.907 -2.836 1.00 89.69 133 ILE A N 1
ATOM 1032 C CA . ILE A 1 133 ? 0.709 6.194 -1.618 1.00 89.69 133 ILE A CA 1
ATOM 1033 C C . ILE A 1 133 ? 2.144 5.703 -1.728 1.00 89.69 133 ILE A C 1
ATOM 1035 O O . ILE A 1 133 ? 2.506 4.988 -2.657 1.00 89.69 133 ILE A O 1
ATOM 1039 N N . ASN A 1 134 ? 2.942 6.025 -0.715 1.00 90.94 134 ASN A N 1
ATOM 1040 C CA . ASN A 1 134 ? 4.165 5.299 -0.417 1.00 90.94 134 ASN A CA 1
ATOM 1041 C C . ASN A 1 134 ? 3.851 4.274 0.680 1.00 90.94 134 ASN A C 1
ATOM 1043 O O . ASN A 1 134 ? 3.441 4.661 1.780 1.00 90.94 134 ASN A O 1
ATOM 1047 N N . LEU A 1 135 ? 3.982 2.990 0.353 1.00 92.31 135 LEU A N 1
ATOM 1048 C CA . LEU A 1 135 ? 3.838 1.893 1.303 1.00 92.31 135 LEU A CA 1
ATOM 1049 C C . LEU A 1 135 ? 5.217 1.264 1.504 1.00 92.31 135 LEU A C 1
ATOM 1051 O O . LEU A 1 135 ? 5.821 0.792 0.542 1.00 92.31 135 LEU A O 1
ATOM 1055 N N . ASP A 1 136 ? 5.711 1.305 2.742 1.00 92.69 136 ASP A N 1
ATOM 1056 C CA . ASP A 1 136 ? 7.057 0.865 3.114 1.00 92.69 136 ASP A CA 1
ATOM 1057 C C . ASP A 1 136 ? 6.984 -0.276 4.135 1.00 92.69 136 ASP A C 1
ATOM 1059 O O . ASP A 1 136 ? 6.521 -0.110 5.267 1.00 92.69 136 ASP A O 1
ATOM 1063 N N . SER A 1 137 ? 7.459 -1.436 3.707 1.00 94.25 137 SER A N 1
ATOM 1064 C CA . SER A 1 137 ? 7.586 -2.683 4.451 1.00 94.25 137 SER A CA 1
ATOM 1065 C C . SER A 1 137 ? 9.040 -3.141 4.567 1.00 94.25 137 SER A C 1
ATOM 1067 O O . SER A 1 137 ? 9.314 -4.324 4.748 1.00 94.25 137 SER A O 1
ATOM 1069 N N . THR A 1 138 ? 9.999 -2.212 4.504 1.00 92.31 138 THR A N 1
ATOM 1070 C CA . THR A 1 138 ? 11.436 -2.509 4.645 1.00 92.31 138 THR A CA 1
ATOM 1071 C C . THR A 1 138 ? 11.761 -3.170 5.989 1.00 92.31 138 THR A C 1
ATOM 1073 O O . THR A 1 138 ? 12.636 -4.029 6.060 1.00 92.31 138 THR A O 1
ATOM 1076 N N . TYR A 1 139 ? 11.060 -2.784 7.061 1.00 89.25 139 TYR A N 1
ATOM 1077 C CA . TYR A 1 139 ? 11.328 -3.271 8.421 1.00 89.25 139 TYR A CA 1
ATOM 1078 C C . TYR A 1 139 ? 10.314 -4.303 8.924 1.00 89.25 139 TYR A C 1
ATOM 1080 O O . TYR A 1 139 ? 10.667 -5.163 9.730 1.00 89.25 139 TYR A O 1
ATOM 1088 N N . ALA A 1 140 ? 9.058 -4.219 8.480 1.00 92.06 140 ALA A N 1
ATOM 1089 C CA . ALA A 1 140 ? 8.020 -5.198 8.782 1.00 92.06 140 ALA A CA 1
ATOM 1090 C C . ALA A 1 140 ? 6.846 -5.073 7.805 1.00 92.06 140 ALA A C 1
ATOM 1092 O O . ALA A 1 140 ? 6.670 -4.033 7.171 1.00 92.06 140 ALA A O 1
ATOM 1093 N N . VAL A 1 141 ? 5.997 -6.103 7.766 1.00 94.38 141 VAL A N 1
ATOM 1094 C CA . VAL A 1 141 ? 4.765 -6.118 6.966 1.00 94.38 141 VAL A CA 1
ATOM 1095 C C . VAL A 1 141 ? 3.892 -4.911 7.315 1.00 94.38 141 VAL A C 1
ATOM 1097 O O . VAL A 1 141 ? 3.524 -4.713 8.482 1.00 94.38 141 VAL A O 1
ATOM 1100 N N . ASN A 1 142 ? 3.552 -4.129 6.292 1.00 93.81 142 ASN A N 1
ATOM 1101 C CA . ASN A 1 142 ? 2.800 -2.884 6.417 1.00 93.81 142 ASN A CA 1
ATOM 1102 C C . ASN A 1 142 ? 1.543 -2.961 5.552 1.00 93.81 142 ASN A C 1
ATOM 1104 O O . ASN A 1 142 ? 1.553 -3.577 4.487 1.00 93.81 142 ASN A O 1
ATOM 1108 N N . ALA A 1 143 ? 0.463 -2.339 6.008 1.00 94.62 143 ALA A N 1
ATOM 1109 C CA . ALA A 1 143 ? -0.787 -2.304 5.279 1.00 94.62 143 ALA A CA 1
ATOM 1110 C C . ALA A 1 143 ? -1.344 -0.889 5.164 1.00 94.62 143 ALA A C 1
ATOM 1112 O O . ALA A 1 143 ? -1.359 -0.119 6.123 1.00 94.62 143 ALA A O 1
ATOM 1113 N N . LEU A 1 144 ? -1.877 -0.572 3.993 1.00 94.06 144 LEU A N 1
ATOM 1114 C CA . LEU A 1 144 ? -2.767 0.561 3.809 1.00 94.06 144 LEU A CA 1
ATOM 1115 C C . LEU A 1 144 ? -4.212 0.075 3.928 1.00 94.06 144 LEU A C 1
ATOM 1117 O O . LEU A 1 144 ? -4.589 -0.885 3.261 1.00 94.06 144 LEU A O 1
ATOM 1121 N N . ILE A 1 145 ? -5.028 0.774 4.713 1.00 94.12 145 ILE A N 1
ATOM 1122 C CA . ILE A 1 145 ? -6.483 0.620 4.701 1.00 94.12 145 ILE A CA 1
ATOM 1123 C C . ILE A 1 145 ? -7.102 1.906 4.182 1.00 94.12 145 ILE A C 1
ATOM 1125 O O . ILE A 1 145 ? -6.753 3.002 4.620 1.00 94.12 145 ILE A O 1
ATOM 1129 N N . THR A 1 146 ? -8.070 1.754 3.289 1.00 92.38 146 THR A N 1
ATOM 1130 C CA . THR A 1 146 ? -8.940 2.847 2.864 1.00 92.38 146 THR A CA 1
ATOM 1131 C C . THR A 1 146 ? -10.397 2.484 3.091 1.00 92.38 146 THR A C 1
ATOM 1133 O O . THR A 1 146 ? -10.769 1.313 2.979 1.00 92.38 146 THR A O 1
ATOM 1136 N N . VAL A 1 147 ? -11.209 3.490 3.422 1.00 91.00 147 VAL A N 1
ATOM 1137 C CA . VAL A 1 147 ? -12.648 3.330 3.649 1.00 91.00 147 VAL A CA 1
ATOM 1138 C C . VAL A 1 147 ? -13.402 4.327 2.777 1.00 91.00 147 VAL A C 1
ATOM 1140 O O . VAL A 1 147 ? -13.360 5.528 3.030 1.00 91.00 147 VAL A O 1
ATOM 1143 N N . SER A 1 148 ? -14.058 3.829 1.732 1.00 88.81 148 SER A N 1
ATOM 1144 C CA . SER A 1 148 ? -14.934 4.605 0.845 1.00 88.81 148 SER A CA 1
ATOM 1145 C C . SER A 1 148 ? -15.830 3.660 0.049 1.00 88.81 148 SER A C 1
ATOM 1147 O O . SER A 1 148 ? -15.406 2.557 -0.289 1.00 88.81 148 SER A O 1
ATOM 1149 N N . ASN A 1 149 ? -17.032 4.119 -0.299 1.00 88.94 149 ASN A N 1
ATOM 1150 C CA . ASN A 1 149 ? -17.924 3.421 -1.226 1.00 88.94 149 ASN A CA 1
ATOM 1151 C C . ASN A 1 149 ? -17.491 3.564 -2.694 1.00 88.94 149 ASN A C 1
ATOM 1153 O O . ASN A 1 149 ? -18.020 2.854 -3.546 1.00 88.94 149 ASN A O 1
ATOM 1157 N N . ASP A 1 150 ? -16.544 4.455 -2.991 1.00 89.06 150 ASP A N 1
ATOM 1158 C CA . ASP A 1 150 ? -16.006 4.613 -4.340 1.00 89.06 150 ASP A CA 1
ATOM 1159 C C . ASP A 1 150 ? -15.212 3.374 -4.757 1.00 89.06 150 ASP A C 1
ATOM 1161 O O . ASP A 1 150 ? -14.579 2.712 -3.931 1.00 89.06 150 ASP A O 1
ATOM 1165 N N . ILE A 1 151 ? -15.207 3.073 -6.052 1.00 89.69 151 ILE A N 1
ATOM 1166 C CA . ILE A 1 151 ? -14.325 2.051 -6.619 1.00 89.69 151 ILE A CA 1
ATOM 1167 C C . ILE A 1 151 ? -12.938 2.670 -6.770 1.00 89.69 151 ILE A C 1
ATOM 1169 O O . ILE A 1 151 ? -12.819 3.767 -7.309 1.00 89.69 151 ILE A O 1
ATOM 1173 N N . TYR A 1 152 ? -11.899 1.967 -6.315 1.00 90.44 152 TYR A N 1
ATOM 1174 C CA . TYR A 1 152 ? -10.519 2.382 -6.555 1.00 90.44 152 TYR A CA 1
ATOM 1175 C C . TYR A 1 152 ? -9.867 1.498 -7.601 1.00 90.44 152 TYR A C 1
ATOM 1177 O O . TYR A 1 152 ? -9.898 0.272 -7.501 1.00 90.44 152 TYR A O 1
ATOM 1185 N N . TYR A 1 153 ? -9.246 2.138 -8.577 1.00 89.56 153 TYR A N 1
ATOM 1186 C CA . TYR A 1 153 ? -8.452 1.510 -9.609 1.00 89.56 153 TYR A CA 1
ATOM 1187 C C . TYR A 1 153 ? -6.985 1.616 -9.208 1.00 89.56 153 TYR A C 1
ATOM 1189 O O . TYR A 1 153 ? -6.456 2.709 -9.012 1.00 89.56 153 TYR A O 1
ATOM 1197 N N . LEU A 1 154 ? -6.340 0.464 -9.036 1.00 90.19 154 LEU A N 1
ATOM 1198 C CA . LEU A 1 154 ? -4.902 0.376 -8.827 1.00 90.19 154 LEU A CA 1
ATOM 1199 C C . LEU A 1 154 ? -4.233 0.270 -10.199 1.00 90.19 154 LEU A C 1
ATOM 1201 O O . LEU A 1 154 ? -4.369 -0.750 -10.879 1.00 90.19 154 LEU A O 1
ATOM 1205 N N . GLY A 1 155 ? -3.550 1.342 -10.597 1.00 83.44 155 GLY A N 1
ATOM 1206 C CA . GLY A 1 155 ? -2.869 1.455 -11.887 1.00 83.44 155 GLY A CA 1
ATOM 1207 C C . GLY A 1 155 ? -1.437 0.914 -11.892 1.00 83.44 155 GLY A C 1
ATOM 1208 O O . GLY A 1 155 ? -0.994 0.217 -10.973 1.00 83.44 155 GLY A O 1
ATOM 1209 N N . LYS A 1 156 ? -0.690 1.253 -12.949 1.00 81.12 156 LYS A N 1
ATOM 1210 C CA . LYS A 1 156 ? 0.713 0.851 -13.112 1.00 81.12 156 LYS A CA 1
ATOM 1211 C C . LYS A 1 156 ? 1.599 1.349 -11.967 1.00 81.12 156 LYS A C 1
ATOM 1213 O O . LYS A 1 156 ? 1.472 2.466 -11.463 1.00 81.12 156 LYS A O 1
ATOM 1218 N N . PHE A 1 157 ? 2.596 0.541 -11.631 1.00 85.44 157 PHE A N 1
ATOM 1219 C CA . PHE A 1 157 ? 3.678 0.929 -10.741 1.00 85.44 157 PHE A CA 1
ATOM 1220 C C . PHE A 1 157 ? 4.838 1.478 -11.563 1.00 85.44 157 PHE A C 1
ATOM 1222 O O . PHE A 1 157 ? 5.236 0.906 -12.575 1.00 85.44 157 PHE A O 1
ATOM 1229 N N . LYS A 1 158 ? 5.455 2.560 -11.081 1.00 80.88 158 LYS A N 1
ATOM 1230 C CA . LYS A 1 158 ? 6.718 3.039 -11.661 1.00 80.88 158 LYS A CA 1
ATOM 1231 C C . LYS A 1 158 ? 7.842 2.010 -11.501 1.00 80.88 158 LYS A C 1
ATOM 1233 O O . LYS A 1 158 ? 8.718 1.912 -12.351 1.00 80.88 158 LYS A O 1
ATOM 1238 N N . HIS A 1 159 ? 7.838 1.305 -10.376 1.00 86.50 159 HIS A N 1
ATOM 1239 C CA . HIS A 1 159 ? 8.757 0.227 -10.057 1.00 86.50 159 HIS A CA 1
ATOM 1240 C C . HIS A 1 159 ? 8.070 -0.705 -9.061 1.00 86.50 159 HIS A C 1
ATOM 1242 O O . HIS A 1 159 ? 7.534 -0.226 -8.057 1.00 86.50 159 HIS A O 1
ATOM 1248 N N . PHE A 1 160 ? 8.095 -2.005 -9.341 1.00 91.25 160 PHE A N 1
ATOM 1249 C CA . PHE A 1 160 ? 7.630 -3.033 -8.417 1.00 91.25 160 PHE A CA 1
ATOM 1250 C C . PHE A 1 160 ? 8.823 -3.889 -7.944 1.00 91.25 160 PHE A C 1
ATOM 1252 O O . PHE A 1 160 ? 9.494 -4.469 -8.797 1.00 91.25 160 PHE A O 1
ATOM 1259 N N . PRO A 1 161 ? 9.092 -3.999 -6.630 1.00 92.50 161 PRO A N 1
ATOM 1260 C CA . PRO A 1 161 ? 10.182 -4.800 -6.072 1.00 92.50 161 PRO A CA 1
ATOM 1261 C C . PRO A 1 161 ? 10.226 -6.253 -6.548 1.00 92.50 161 PRO A C 1
ATOM 1263 O O . PRO A 1 161 ? 9.193 -6.898 -6.729 1.00 92.50 161 PRO A O 1
ATOM 1266 N N . THR A 1 162 ? 11.426 -6.816 -6.696 1.00 89.69 162 THR A N 1
ATOM 1267 C CA . THR A 1 162 ? 11.581 -8.182 -7.219 1.00 89.69 162 THR A CA 1
ATOM 1268 C C . THR A 1 162 ? 11.138 -9.275 -6.248 1.00 89.69 162 THR A C 1
ATOM 1270 O O . THR A 1 162 ? 10.624 -10.290 -6.714 1.00 89.69 162 THR A O 1
ATOM 1273 N N . ASP A 1 163 ? 11.318 -9.073 -4.937 1.00 90.81 163 ASP A N 1
ATOM 1274 C CA . ASP A 1 163 ? 11.047 -10.060 -3.871 1.00 90.81 163 ASP A CA 1
ATOM 1275 C C . ASP A 1 163 ? 9.951 -9.583 -2.894 1.00 90.81 163 ASP A C 1
ATOM 1277 O O . ASP A 1 163 ? 10.019 -9.814 -1.685 1.00 90.81 163 ASP A O 1
ATOM 1281 N N . SER A 1 164 ? 8.931 -8.905 -3.425 1.00 95.62 164 SER A N 1
ATOM 1282 C CA . SER A 1 164 ? 7.765 -8.482 -2.644 1.00 95.62 164 SER A CA 1
ATOM 1283 C C . SER A 1 164 ? 6.465 -9.033 -3.210 1.00 95.62 164 SER A C 1
ATOM 1285 O O . SER A 1 164 ? 6.313 -9.222 -4.419 1.00 95.62 164 SER A O 1
ATOM 1287 N N . ASN A 1 165 ? 5.500 -9.215 -2.317 1.00 97.56 165 ASN A N 1
ATOM 1288 C CA . ASN A 1 165 ? 4.110 -9.488 -2.623 1.00 97.56 165 ASN A CA 1
ATOM 1289 C C . ASN A 1 165 ? 3.235 -8.371 -2.054 1.00 97.56 165 ASN A C 1
ATOM 1291 O O . ASN A 1 165 ? 3.240 -8.093 -0.854 1.00 97.56 165 ASN A O 1
ATOM 1295 N N . LEU A 1 166 ? 2.434 -7.775 -2.929 1.00 98.06 166 LEU A N 1
ATOM 1296 C CA . LEU A 1 166 ? 1.330 -6.907 -2.565 1.00 98.06 166 LEU A CA 1
ATOM 1297 C C . LEU A 1 166 ? 0.046 -7.737 -2.584 1.00 98.06 166 LEU A C 1
ATOM 1299 O O . LEU A 1 166 ? -0.449 -8.108 -3.649 1.00 98.06 166 LEU A O 1
ATOM 1303 N N . LYS A 1 167 ? -0.495 -8.035 -1.406 1.00 98.31 167 LYS A N 1
ATOM 1304 C CA . LYS A 1 167 ? -1.795 -8.692 -1.262 1.00 98.31 167 LYS A CA 1
ATOM 1305 C C . LYS A 1 167 ? -2.891 -7.650 -1.127 1.00 98.31 167 LYS A C 1
ATOM 1307 O O . LYS A 1 167 ? -2.772 -6.723 -0.327 1.00 98.31 167 LYS A O 1
ATOM 1312 N N . ILE A 1 168 ? -3.953 -7.811 -1.901 1.00 98.19 168 ILE A N 1
ATOM 1313 C CA . ILE A 1 168 ? -5.065 -6.867 -1.963 1.00 98.19 168 ILE A CA 1
ATOM 1314 C C . ILE A 1 168 ? -6.302 -7.589 -1.459 1.00 98.19 168 ILE A C 1
ATOM 1316 O O . ILE A 1 168 ? -6.669 -8.624 -2.011 1.00 98.19 168 ILE A O 1
ATOM 1320 N N . TYR A 1 169 ? -6.921 -7.050 -0.416 1.00 98.00 169 TYR A N 1
ATOM 1321 C CA . TYR A 1 169 ? -8.099 -7.629 0.213 1.00 98.00 169 TYR A CA 1
ATOM 1322 C C . TYR A 1 169 ? -9.285 -6.671 0.192 1.00 98.00 169 TYR A C 1
ATOM 1324 O O . TYR A 1 169 ? -9.133 -5.444 0.216 1.00 98.00 169 TYR A O 1
ATOM 1332 N N . GLU A 1 170 ? -10.473 -7.260 0.232 1.00 96.81 170 GLU A N 1
ATOM 1333 C CA . GLU A 1 170 ? -11.751 -6.565 0.287 1.00 96.81 170 GLU A CA 1
ATOM 1334 C C . GLU A 1 170 ? -12.504 -6.924 1.572 1.00 96.81 170 GLU A C 1
ATOM 1336 O O . GLU A 1 170 ? -12.977 -8.042 1.737 1.00 96.81 170 GLU A O 1
ATOM 1341 N N . GLY A 1 171 ? -12.664 -5.971 2.492 1.00 95.31 171 GLY A N 1
ATOM 1342 C CA . GLY A 1 171 ? -13.371 -6.180 3.762 1.00 95.31 171 GLY A CA 1
ATOM 1343 C C . GLY A 1 171 ? -12.486 -6.702 4.896 1.00 95.31 171 GLY A C 1
ATOM 1344 O O . GLY A 1 171 ? -12.366 -6.032 5.921 1.00 95.31 171 GLY A O 1
ATOM 1345 N N . GLN A 1 172 ? -11.868 -7.875 4.726 1.00 95.88 172 GLN A N 1
ATOM 1346 C CA . GLN A 1 172 ? -11.129 -8.578 5.788 1.00 95.88 172 GLN A CA 1
ATOM 1347 C C . GLN A 1 172 ? -9.768 -9.108 5.319 1.00 95.88 172 GLN A C 1
ATOM 1349 O O . GLN A 1 172 ? -9.556 -9.333 4.134 1.00 95.88 172 GLN A O 1
ATOM 1354 N N . ILE A 1 173 ? -8.837 -9.333 6.253 1.00 96.25 173 ILE A N 1
ATOM 1355 C CA . ILE A 1 173 ? -7.483 -9.842 5.959 1.00 96.25 173 ILE A CA 1
ATOM 1356 C C . ILE A 1 173 ? -7.455 -11.363 6.139 1.00 96.25 173 ILE A C 1
ATOM 1358 O O . ILE A 1 173 ? -6.945 -11.886 7.129 1.00 96.25 173 ILE A O 1
ATOM 1362 N N . ASN A 1 174 ? -8.040 -12.083 5.187 1.00 95.06 174 ASN A N 1
ATOM 1363 C CA . ASN A 1 174 ? -8.025 -13.545 5.132 1.00 95.06 174 ASN A CA 1
ATOM 1364 C C . ASN A 1 174 ? -8.155 -14.029 3.677 1.00 95.06 174 ASN A C 1
ATOM 1366 O O . ASN A 1 174 ? -8.382 -13.226 2.773 1.00 95.06 174 ASN A O 1
ATOM 1370 N N . ASP A 1 175 ? -7.977 -15.330 3.454 1.00 95.25 175 ASP A N 1
ATOM 1371 C CA . ASP A 1 175 ? -7.928 -15.897 2.102 1.00 95.25 175 ASP A CA 1
ATOM 1372 C C . ASP A 1 175 ? -9.277 -15.818 1.363 1.00 95.25 175 ASP A C 1
ATOM 1374 O O . ASP A 1 175 ? -9.279 -15.612 0.153 1.00 95.25 175 ASP A O 1
ATOM 1378 N N . ASP A 1 176 ? -10.411 -15.873 2.074 1.00 96.50 176 ASP A N 1
ATOM 1379 C CA . ASP A 1 176 ? -11.754 -15.735 1.480 1.00 96.50 176 ASP A CA 1
ATOM 1380 C C . ASP A 1 176 ? -12.007 -14.323 0.922 1.00 96.50 176 ASP A C 1
ATOM 1382 O O . ASP A 1 176 ? -12.831 -14.125 0.030 1.00 96.50 176 ASP A O 1
ATOM 1386 N N . HIS A 1 177 ? -11.281 -13.337 1.448 1.00 96.62 177 HIS A N 1
ATOM 1387 C CA . HIS A 1 177 ? -11.371 -11.927 1.083 1.00 96.62 177 HIS A CA 1
ATOM 1388 C C . HIS A 1 177 ? -10.156 -11.435 0.274 1.00 96.62 177 HIS A C 1
ATOM 1390 O O . HIS A 1 177 ? -10.025 -10.231 0.024 1.00 96.62 177 HIS A O 1
ATOM 1396 N N . LEU A 1 178 ? -9.255 -12.338 -0.134 1.00 97.56 178 LEU A N 1
ATOM 1397 C CA . LEU A 1 178 ? -8.083 -12.023 -0.949 1.00 97.56 178 LEU A CA 1
ATOM 1398 C C . LEU A 1 178 ? -8.486 -11.863 -2.419 1.00 97.56 178 LEU A C 1
ATOM 1400 O O . LEU A 1 178 ? -8.817 -12.830 -3.099 1.00 97.56 178 LEU A O 1
ATOM 1404 N N . LEU A 1 179 ? -8.390 -10.639 -2.930 1.00 97.25 179 LEU A N 1
ATOM 1405 C CA . LEU A 1 179 ? -8.711 -10.320 -4.318 1.00 97.25 179 LEU A CA 1
ATOM 1406 C C . LEU A 1 179 ? -7.561 -10.676 -5.268 1.00 97.25 179 LEU A C 1
ATOM 1408 O O . LEU A 1 179 ? -7.785 -11.243 -6.335 1.00 97.25 179 LEU A O 1
ATOM 1412 N N . ALA A 1 180 ? -6.325 -10.331 -4.898 1.00 96.81 180 ALA A N 1
ATOM 1413 C CA . ALA A 1 180 ? -5.141 -10.617 -5.705 1.00 96.81 180 ALA A CA 1
ATOM 1414 C C . ALA A 1 180 ? -3.856 -10.639 -4.868 1.00 96.81 180 ALA A C 1
ATOM 1416 O O . ALA A 1 180 ? -3.741 -9.957 -3.849 1.00 96.81 180 ALA A O 1
ATOM 1417 N N . THR A 1 181 ? -2.858 -11.382 -5.351 1.00 97.75 181 THR A N 1
ATOM 1418 C CA . THR A 1 181 ? -1.459 -11.260 -4.917 1.00 97.75 181 THR A CA 1
ATOM 1419 C C . THR A 1 181 ? -0.619 -10.802 -6.102 1.00 97.75 181 THR A C 1
ATOM 1421 O O . THR A 1 181 ? -0.440 -11.547 -7.065 1.00 97.75 181 THR A O 1
ATOM 1424 N N . VAL A 1 182 ? -0.113 -9.576 -6.024 1.00 96.25 182 VAL A N 1
ATOM 1425 C CA . VAL A 1 182 ? 0.700 -8.935 -7.058 1.00 96.25 182 VAL A CA 1
ATOM 1426 C C . VAL A 1 182 ? 2.175 -9.050 -6.688 1.00 96.25 182 VAL A C 1
ATOM 1428 O O . VAL A 1 182 ? 2.561 -8.733 -5.565 1.00 96.25 182 VAL A O 1
ATOM 1431 N N . ASN A 1 183 ? 3.007 -9.477 -7.628 1.00 94.81 183 ASN A N 1
ATOM 1432 C CA . ASN A 1 183 ? 4.457 -9.544 -7.496 1.00 94.81 183 ASN A CA 1
ATOM 1433 C C . ASN A 1 183 ? 5.144 -9.214 -8.832 1.00 94.81 183 ASN A C 1
ATOM 1435 O O . ASN A 1 183 ? 4.493 -9.025 -9.861 1.00 94.81 183 ASN A O 1
ATOM 1439 N N . SER A 1 184 ? 6.476 -9.176 -8.838 1.00 90.00 184 SER A N 1
ATOM 1440 C CA . SER A 1 184 ? 7.272 -8.837 -10.027 1.00 90.00 184 SER A CA 1
ATOM 1441 C C . SER A 1 184 ? 6.998 -9.716 -11.258 1.00 90.00 184 SER A C 1
ATOM 1443 O O . SER A 1 184 ? 7.181 -9.256 -12.385 1.00 90.00 184 SER A O 1
ATOM 1445 N N . SER A 1 185 ? 6.529 -10.955 -11.069 1.00 87.12 185 SER A N 1
ATOM 1446 C CA . SER A 1 185 ? 6.258 -11.892 -12.165 1.00 87.12 185 SER A CA 1
ATOM 1447 C C . SER A 1 185 ? 4.893 -11.690 -12.828 1.00 87.12 185 SER A C 1
ATOM 1449 O O . SER A 1 185 ? 4.758 -11.966 -14.019 1.00 87.12 185 SER A O 1
ATOM 1451 N N . ASN A 1 186 ? 3.897 -11.180 -12.093 1.00 88.12 186 ASN A N 1
ATOM 1452 C CA . ASN A 1 186 ? 2.511 -11.087 -12.565 1.00 88.12 186 ASN A CA 1
ATOM 1453 C C . ASN A 1 186 ? 1.936 -9.660 -12.572 1.00 88.12 186 ASN A C 1
ATOM 1455 O O . ASN A 1 186 ? 0.811 -9.468 -13.033 1.00 88.12 186 ASN A O 1
ATOM 1459 N N . VAL A 1 187 ? 2.685 -8.657 -12.099 1.00 89.38 187 VAL A N 1
ATOM 1460 C CA . VAL A 1 187 ? 2.220 -7.264 -11.961 1.00 89.38 187 VAL A CA 1
ATOM 1461 C C . VAL A 1 187 ? 1.638 -6.688 -13.250 1.00 89.38 187 VAL A C 1
ATOM 1463 O O . VAL A 1 187 ? 0.644 -5.973 -13.203 1.00 89.38 187 VAL A O 1
ATOM 1466 N N . LEU A 1 188 ? 2.199 -7.052 -14.403 1.00 82.94 188 LEU A N 1
ATOM 1467 C CA . LEU A 1 188 ? 1.716 -6.590 -15.704 1.00 82.94 188 LEU A CA 1
ATOM 1468 C C . LEU A 1 188 ? 0.406 -7.241 -16.149 1.00 82.94 188 LEU A C 1
ATOM 1470 O O . LEU A 1 188 ? -0.352 -6.633 -16.888 1.00 82.94 188 LEU A O 1
ATOM 1474 N N . GLN A 1 189 ? 0.172 -8.486 -15.735 1.00 82.50 189 GLN A N 1
ATOM 1475 C CA . GLN A 1 189 ? -1.034 -9.243 -16.083 1.00 82.50 189 GLN A CA 1
ATOM 1476 C C . GLN A 1 189 ? -2.175 -8.950 -15.110 1.00 82.50 189 GLN A C 1
ATOM 1478 O O . GLN A 1 189 ? -3.340 -9.130 -15.443 1.00 82.50 189 GLN A O 1
ATOM 1483 N N . THR A 1 190 ? -1.825 -8.534 -13.891 1.00 86.62 190 THR A N 1
ATOM 1484 C CA . THR A 1 190 ? -2.791 -8.282 -12.823 1.00 86.62 190 THR A CA 1
ATOM 1485 C C . THR A 1 190 ? -3.310 -6.847 -12.849 1.00 86.62 190 THR A C 1
ATOM 1487 O O . THR A 1 190 ? -4.426 -6.612 -12.401 1.00 86.62 190 THR A O 1
ATOM 1490 N N . LEU A 1 191 ? -2.520 -5.888 -13.344 1.00 86.50 191 LEU A N 1
ATOM 1491 C CA . LEU A 1 191 ? -2.857 -4.463 -13.319 1.00 86.50 191 LEU A CA 1
ATOM 1492 C C . LEU A 1 191 ? -3.141 -3.900 -14.723 1.00 86.50 191 LEU A C 1
ATOM 1494 O O . LEU A 1 191 ? -2.487 -4.314 -15.680 1.00 86.50 191 LEU A O 1
ATOM 1498 N N . PRO A 1 192 ? -4.034 -2.899 -14.840 1.00 86.69 192 PRO A N 1
ATOM 1499 C CA . PRO A 1 192 ? -4.774 -2.263 -13.748 1.00 86.69 192 PRO A CA 1
ATOM 1500 C C . PRO A 1 192 ? -5.885 -3.164 -13.199 1.00 86.69 192 PRO A C 1
ATOM 1502 O O . PRO A 1 192 ? -6.389 -4.046 -13.891 1.00 86.69 192 PRO A O 1
ATOM 1505 N N . MET A 1 193 ? -6.290 -2.929 -11.952 1.00 88.62 193 MET A N 1
ATOM 1506 C CA . MET A 1 193 ? -7.402 -3.661 -11.341 1.00 88.62 193 MET A CA 1
ATOM 1507 C C . MET A 1 193 ? -8.311 -2.756 -10.519 1.00 88.62 193 MET A C 1
ATOM 1509 O O . MET A 1 193 ? -7.863 -1.761 -9.956 1.00 88.62 193 MET A O 1
ATOM 1513 N N . ALA A 1 194 ? -9.583 -3.138 -10.413 1.00 91.00 194 ALA A N 1
ATOM 1514 C CA . ALA A 1 194 ? -10.573 -2.451 -9.594 1.00 91.00 194 ALA A CA 1
ATOM 1515 C C . ALA A 1 194 ? -10.737 -3.137 -8.232 1.00 91.00 194 ALA A C 1
ATOM 1517 O O . ALA A 1 194 ? -10.886 -4.357 -8.164 1.00 91.00 194 ALA A O 1
ATOM 1518 N N . VAL A 1 195 ? -10.803 -2.336 -7.173 1.00 93.75 195 VAL A N 1
ATOM 1519 C CA . VAL A 1 195 ? -11.133 -2.746 -5.806 1.00 93.75 195 VAL A CA 1
ATOM 1520 C C . VAL A 1 195 ? -12.408 -2.006 -5.404 1.00 93.75 195 VAL A C 1
ATOM 1522 O O . VAL A 1 195 ? -12.461 -0.776 -5.426 1.00 93.75 195 VAL A O 1
ATOM 1525 N N . LYS A 1 196 ? -13.467 -2.749 -5.098 1.00 93.50 196 LYS A N 1
ATOM 1526 C CA . LYS A 1 196 ? -14.864 -2.295 -5.048 1.00 93.50 196 LYS A CA 1
ATOM 1527 C C . LYS A 1 196 ? -15.456 -2.285 -3.641 1.00 93.50 196 LYS A C 1
ATOM 1529 O O . LYS A 1 196 ? -16.424 -1.568 -3.409 1.00 93.50 196 LYS A O 1
ATOM 1534 N N . SER A 1 197 ? -14.911 -3.064 -2.707 1.00 94.19 197 SER A N 1
ATOM 1535 C CA . SER A 1 197 ? -15.422 -3.103 -1.329 1.00 94.19 197 SER A CA 1
ATOM 1536 C C . SER A 1 197 ? -15.295 -1.757 -0.613 1.00 94.19 197 SER A C 1
ATOM 1538 O O . SER A 1 197 ? -14.404 -0.960 -0.910 1.00 94.19 197 SER A O 1
ATOM 1540 N N . SER A 1 198 ? -16.164 -1.508 0.372 1.00 92.12 198 SER A N 1
ATOM 1541 C CA . SER A 1 198 ? -16.118 -0.287 1.183 1.00 92.12 198 SER A CA 1
ATOM 1542 C C . SER A 1 198 ? -14.839 -0.181 2.016 1.00 92.12 198 SER A C 1
ATOM 1544 O O . SER A 1 198 ? -14.360 0.924 2.258 1.00 92.12 198 SER A O 1
ATOM 1546 N N . ILE A 1 199 ? -14.256 -1.320 2.405 1.00 95.06 199 ILE A N 1
ATOM 1547 C CA . ILE A 1 199 ? -12.961 -1.420 3.083 1.00 95.06 199 ILE A CA 1
ATOM 1548 C C . ILE A 1 199 ? -11.987 -2.099 2.125 1.00 95.06 199 ILE A C 1
ATOM 1550 O O . ILE A 1 199 ? -12.170 -3.263 1.763 1.00 95.06 199 ILE A O 1
ATOM 1554 N N . LYS A 1 200 ? -10.936 -1.381 1.735 1.00 95.94 200 LYS A N 1
ATOM 1555 C CA . LYS A 1 200 ? -9.917 -1.870 0.798 1.00 95.94 200 LYS A CA 1
ATOM 1556 C C . LYS A 1 200 ? -8.577 -1.895 1.504 1.00 95.94 200 LYS A C 1
ATOM 1558 O O . LYS A 1 200 ? -8.197 -0.895 2.122 1.00 95.94 200 LYS A O 1
ATOM 1563 N N . ILE A 1 201 ? -7.881 -3.022 1.421 1.00 96.62 201 ILE A N 1
ATOM 1564 C CA . ILE A 1 201 ? -6.684 -3.283 2.218 1.00 96.62 201 ILE A CA 1
ATOM 1565 C C . ILE A 1 201 ? -5.557 -3.714 1.289 1.00 96.62 201 ILE A C 1
ATOM 1567 O O . ILE A 1 201 ? -5.705 -4.664 0.527 1.00 96.62 201 ILE A O 1
ATOM 1571 N N . TYR A 1 202 ? -4.420 -3.038 1.383 1.00 96.94 202 TYR A N 1
ATOM 1572 C CA . TYR A 1 202 ? -3.230 -3.307 0.584 1.00 96.94 202 TYR A CA 1
ATOM 1573 C C . TYR A 1 202 ? -2.102 -3.681 1.534 1.00 96.94 202 TYR A C 1
ATOM 1575 O O . TYR A 1 202 ? -1.622 -2.823 2.269 1.00 96.94 202 TYR A O 1
ATOM 1583 N N . VAL A 1 203 ? -1.705 -4.950 1.556 1.00 97.69 203 VAL A N 1
ATOM 1584 C CA . VAL A 1 203 ? -0.672 -5.485 2.449 1.00 97.69 203 VAL A CA 1
ATOM 1585 C C . VAL A 1 203 ? 0.595 -5.747 1.650 1.00 97.69 203 VAL A C 1
ATOM 1587 O O . VAL A 1 203 ? 0.594 -6.589 0.756 1.00 97.69 203 VAL A O 1
ATOM 1590 N N . LEU A 1 204 ? 1.678 -5.058 1.998 1.00 97.56 204 LEU A N 1
ATOM 1591 C CA . LEU A 1 204 ? 3.007 -5.295 1.449 1.00 97.56 204 LEU A CA 1
ATOM 1592 C C . LEU A 1 204 ? 3.843 -6.069 2.472 1.00 97.56 204 LEU A C 1
ATOM 1594 O O . LEU A 1 204 ? 3.859 -5.742 3.662 1.00 97.56 204 LEU A O 1
ATOM 1598 N N . ASP A 1 205 ? 4.517 -7.122 2.020 1.00 97.12 205 ASP A N 1
ATOM 1599 C CA . ASP A 1 205 ? 5.337 -7.970 2.885 1.00 97.12 205 ASP A CA 1
ATOM 1600 C C . ASP A 1 205 ? 6.767 -7.441 3.079 1.00 97.12 205 ASP A C 1
ATOM 1602 O O . ASP A 1 205 ? 7.301 -7.546 4.185 1.00 97.12 205 ASP A O 1
ATOM 1606 N N . LYS A 1 206 ? 7.372 -6.865 2.033 1.00 95.69 206 LYS A N 1
ATOM 1607 C CA . LYS A 1 206 ? 8.762 -6.396 2.010 1.00 95.69 206 LYS A CA 1
ATOM 1608 C C . LYS A 1 206 ? 8.964 -5.180 1.111 1.00 95.69 206 LYS A C 1
ATOM 1610 O O . LYS A 1 206 ? 8.195 -4.930 0.183 1.00 95.69 206 LYS A O 1
ATOM 1615 N N . GLU A 1 207 ? 10.086 -4.500 1.328 1.00 95.00 207 GLU A N 1
ATOM 1616 C CA . GLU A 1 207 ? 10.546 -3.353 0.537 1.00 95.00 207 GLU A CA 1
ATOM 1617 C C . GLU A 1 207 ? 9.500 -2.237 0.468 1.00 95.00 207 GLU A C 1
ATOM 1619 O O . GLU A 1 207 ? 8.796 -1.996 1.439 1.00 95.00 207 GLU A O 1
ATOM 1624 N N . LYS A 1 208 ? 9.435 -1.488 -0.630 1.00 93.62 208 LYS A N 1
ATOM 1625 C CA . LYS A 1 208 ? 8.614 -0.287 -0.731 1.00 93.62 208 LYS A CA 1
ATOM 1626 C C . LYS A 1 208 ? 8.071 -0.111 -2.131 1.00 93.62 208 LYS A C 1
ATOM 1628 O O . LYS A 1 208 ? 8.782 -0.303 -3.115 1.00 93.62 208 LYS A O 1
ATOM 1633 N N . ILE A 1 209 ? 6.819 0.317 -2.202 1.00 93.56 209 ILE A N 1
ATOM 1634 C CA . ILE A 1 209 ? 6.117 0.593 -3.453 1.00 93.56 209 ILE A CA 1
ATOM 1635 C C . ILE A 1 209 ? 5.542 2.005 -3.436 1.00 93.56 209 ILE A C 1
ATOM 1637 O O . ILE A 1 209 ? 5.140 2.527 -2.395 1.00 93.56 209 ILE A O 1
ATOM 1641 N N . ASN A 1 210 ? 5.499 2.620 -4.617 1.00 91.75 210 ASN A N 1
ATOM 1642 C CA . ASN A 1 210 ? 4.715 3.826 -4.855 1.00 91.75 210 ASN A CA 1
ATOM 1643 C C . ASN A 1 210 ? 3.501 3.427 -5.685 1.00 91.75 210 ASN A C 1
ATOM 1645 O O . ASN A 1 210 ? 3.659 3.021 -6.834 1.00 91.75 210 ASN A O 1
ATOM 1649 N N . MET A 1 211 ? 2.327 3.513 -5.076 1.00 90.56 211 MET A N 1
ATOM 1650 C CA . MET A 1 211 ? 1.046 3.116 -5.651 1.00 90.56 211 MET A CA 1
ATOM 1651 C C . MET A 1 211 ? 0.202 4.352 -5.923 1.00 90.56 211 MET A C 1
ATOM 1653 O O . MET A 1 211 ? 0.250 5.324 -5.165 1.00 90.56 211 MET A O 1
ATOM 1657 N N . TYR A 1 212 ? -0.595 4.269 -6.978 1.00 88.62 212 TYR A N 1
ATOM 1658 C CA . TYR A 1 212 ? -1.575 5.273 -7.349 1.00 88.62 212 TYR A CA 1
ATOM 1659 C C . TYR A 1 212 ? -2.957 4.636 -7.280 1.00 88.62 212 TYR A C 1
ATOM 1661 O O . TYR A 1 212 ? -3.153 3.542 -7.812 1.00 88.62 212 TYR A O 1
ATOM 1669 N N . LEU A 1 213 ? -3.861 5.275 -6.539 1.00 89.62 213 LEU A N 1
ATOM 1670 C CA . LEU A 1 213 ? -5.264 4.886 -6.475 1.00 89.62 213 LEU A CA 1
ATOM 1671 C C . LEU A 1 213 ? -6.101 5.988 -7.106 1.00 89.62 213 LEU A C 1
ATOM 1673 O O . LEU A 1 213 ? -6.066 7.129 -6.636 1.00 89.62 213 LEU A O 1
ATOM 1677 N N . ASP A 1 214 ? -6.871 5.604 -8.114 1.00 87.00 214 ASP A N 1
ATOM 1678 C CA . ASP A 1 214 ? -7.746 6.481 -8.881 1.00 87.00 214 ASP A CA 1
ATOM 1679 C C . ASP A 1 214 ? -9.205 6.080 -8.678 1.00 87.00 214 ASP A C 1
ATOM 1681 O O . ASP A 1 214 ? -9.528 4.903 -8.530 1.00 87.00 214 ASP A O 1
ATOM 1685 N N . THR A 1 215 ? -10.109 7.055 -8.669 1.00 85.00 215 THR A N 1
ATOM 1686 C CA . THR A 1 215 ? -11.564 6.804 -8.633 1.00 85.00 215 THR A CA 1
ATOM 1687 C C . THR A 1 215 ? -12.178 6.677 -10.029 1.00 85.00 215 THR A C 1
ATOM 1689 O O . THR A 1 215 ? -13.286 6.160 -10.179 1.00 85.00 215 THR A O 1
ATOM 1692 N N . ASN A 1 216 ? -11.446 7.100 -11.059 1.00 81.00 216 ASN A N 1
ATOM 1693 C CA . ASN A 1 216 ? -11.846 7.026 -12.456 1.00 81.00 216 ASN A CA 1
ATOM 1694 C C . ASN A 1 216 ? -11.115 5.862 -13.155 1.00 81.00 216 ASN A C 1
ATOM 1696 O O . ASN A 1 216 ? -9.884 5.815 -13.098 1.00 81.00 216 ASN A O 1
ATOM 1700 N N . PRO A 1 217 ? -11.826 4.934 -13.824 1.00 74.44 217 PRO A N 1
ATOM 1701 C CA . PRO A 1 217 ? -11.191 3.840 -14.563 1.00 74.44 217 PRO A CA 1
ATOM 1702 C C . PRO A 1 217 ? -10.254 4.317 -15.677 1.00 74.44 217 PRO A C 1
ATOM 1704 O O . PRO A 1 217 ? -9.280 3.626 -15.968 1.00 74.44 217 PRO A O 1
ATOM 1707 N N . ASP A 1 218 ? -10.532 5.476 -16.280 1.00 71.75 218 ASP A N 1
ATOM 1708 C CA . ASP A 1 218 ? -9.766 5.993 -17.420 1.00 71.75 218 ASP A CA 1
ATOM 1709 C C . ASP A 1 218 ? -8.428 6.624 -17.000 1.00 71.75 218 ASP A C 1
ATOM 1711 O O . ASP A 1 218 ? -7.506 6.718 -17.809 1.00 71.75 218 ASP A O 1
ATOM 1715 N N . ASP A 1 219 ? -8.304 7.010 -15.726 1.00 67.94 219 ASP A N 1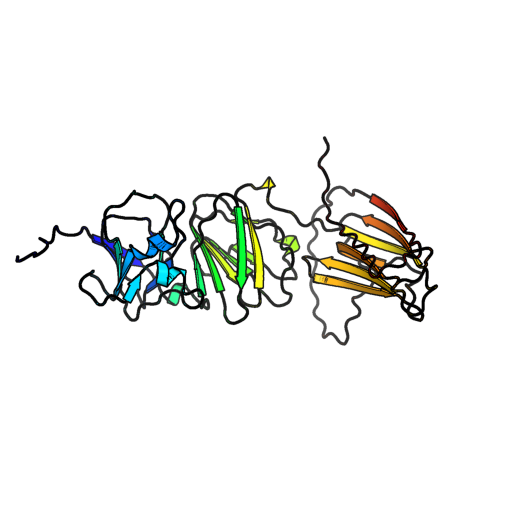
ATOM 1716 C CA . ASP A 1 219 ? -7.066 7.549 -15.149 1.00 67.94 219 ASP A CA 1
ATOM 1717 C C . ASP A 1 219 ? -6.120 6.425 -14.676 1.00 67.94 219 ASP A C 1
ATOM 1719 O O . ASP A 1 219 ? -4.934 6.649 -14.419 1.00 67.94 219 ASP A O 1
ATOM 1723 N N . GLY A 1 220 ? -6.625 5.185 -14.622 1.00 60.31 220 GLY A N 1
ATOM 1724 C CA . GLY A 1 220 ? -5.863 3.985 -14.306 1.00 60.31 220 GLY A CA 1
ATOM 1725 C C . GLY A 1 220 ? -4.855 3.648 -15.402 1.00 60.31 220 GLY A C 1
ATOM 1726 O O . GLY A 1 220 ? -5.138 2.901 -16.334 1.00 60.31 220 GLY A O 1
ATOM 1727 N N . ASP A 1 221 ? -3.644 4.172 -15.259 1.00 66.12 221 ASP A N 1
ATOM 1728 C CA . ASP A 1 221 ? -2.522 3.921 -16.156 1.00 66.12 221 ASP A CA 1
ATOM 1729 C C . ASP A 1 221 ? -2.292 2.405 -16.413 1.00 66.12 221 ASP A C 1
ATOM 1731 O O . ASP A 1 221 ? -2.025 1.639 -15.480 1.00 66.12 221 ASP A O 1
ATOM 1735 N N . VAL A 1 222 ? -2.334 1.977 -17.683 1.00 65.69 222 VAL A N 1
ATOM 1736 C CA . VAL A 1 222 ? -2.133 0.576 -18.119 1.00 65.69 222 VAL A CA 1
ATOM 1737 C C . VAL A 1 222 ? -0.674 0.325 -18.510 1.00 65.69 222 VAL A C 1
ATOM 1739 O O . VAL A 1 222 ? 0.000 1.197 -19.066 1.00 65.69 222 VAL A O 1
ATOM 1742 N N . TYR A 1 223 ? -0.177 -0.893 -18.285 1.00 67.38 223 TYR A N 1
ATOM 1743 C CA . TYR A 1 223 ? 1.077 -1.329 -18.895 1.00 67.38 223 TYR A CA 1
ATOM 1744 C C . TYR A 1 223 ? 0.879 -1.667 -20.374 1.00 67.38 223 TYR A C 1
ATOM 1746 O O . TYR A 1 223 ? 0.078 -2.529 -20.721 1.00 67.38 223 TYR A O 1
ATOM 1754 N N . THR A 1 224 ? 1.657 -1.036 -21.252 1.00 73.44 224 THR A N 1
ATOM 1755 C CA . THR A 1 224 ? 1.724 -1.440 -22.663 1.00 73.44 224 THR A CA 1
ATOM 1756 C C . THR A 1 224 ? 2.974 -2.281 -22.872 1.00 73.44 224 THR A C 1
ATOM 1758 O O . THR A 1 224 ? 4.079 -1.747 -22.924 1.00 73.44 224 THR A O 1
ATOM 1761 N N . LEU A 1 225 ? 2.804 -3.600 -22.964 1.00 75.38 225 LEU A N 1
ATOM 1762 C CA . LEU A 1 225 ? 3.891 -4.513 -23.304 1.00 75.38 225 LEU A CA 1
ATOM 1763 C C . LEU A 1 225 ? 4.183 -4.470 -24.802 1.00 75.38 225 LEU A C 1
ATOM 1765 O O . LEU A 1 225 ? 3.282 -4.609 -25.628 1.00 75.38 225 LEU A O 1
ATOM 1769 N N . VAL A 1 226 ? 5.460 -4.320 -25.144 1.00 82.94 226 VAL A N 1
ATOM 1770 C CA . VAL A 1 226 ? 5.946 -4.363 -26.523 1.00 82.94 226 VAL A CA 1
ATOM 1771 C C . VAL A 1 226 ? 7.210 -5.202 -26.617 1.00 82.94 226 VAL A C 1
ATOM 1773 O O . VAL A 1 226 ? 8.071 -5.199 -25.732 1.00 82.94 226 VAL A O 1
ATOM 1776 N N . ASN A 1 227 ? 7.353 -5.907 -27.732 1.00 84.50 227 ASN A N 1
ATOM 1777 C CA . ASN A 1 227 ? 8.634 -6.480 -28.107 1.00 84.50 227 ASN A CA 1
ATOM 1778 C C . ASN A 1 227 ? 9.495 -5.390 -28.729 1.00 84.50 227 ASN A C 1
ATOM 1780 O O . ASN A 1 227 ? 9.267 -4.992 -29.876 1.00 84.50 227 ASN A O 1
ATOM 1784 N N . PHE A 1 228 ? 10.495 -4.931 -27.979 1.00 89.38 228 PHE A N 1
ATOM 1785 C CA . PHE A 1 228 ? 11.527 -4.049 -28.496 1.00 89.38 228 PHE A CA 1
ATOM 1786 C C . PHE A 1 228 ? 12.494 -4.875 -29.336 1.00 89.38 228 PHE A C 1
ATOM 1788 O O . PHE A 1 228 ? 13.262 -5.671 -28.800 1.00 89.38 228 PHE A O 1
ATOM 1795 N N . ASN A 1 229 ? 12.455 -4.683 -30.651 1.00 90.06 229 ASN A N 1
ATOM 1796 C CA . ASN A 1 229 ? 13.426 -5.226 -31.588 1.00 90.06 229 ASN A CA 1
ATOM 1797 C C . ASN A 1 229 ? 14.318 -4.083 -32.072 1.00 90.06 229 ASN A C 1
ATOM 1799 O O . ASN A 1 229 ? 13.894 -3.272 -32.894 1.00 90.06 229 ASN A O 1
ATOM 1803 N N . PHE A 1 230 ? 15.531 -3.989 -31.537 1.00 89.12 230 PHE A N 1
ATOM 1804 C CA . PHE A 1 230 ? 16.435 -2.888 -31.846 1.00 89.12 230 PHE A CA 1
ATOM 1805 C C . PHE A 1 230 ? 17.784 -3.359 -32.368 1.00 89.12 230 PHE A C 1
ATOM 1807 O O . PHE A 1 230 ? 18.329 -4.376 -31.941 1.00 89.12 230 PHE A O 1
ATOM 1814 N N . ASN A 1 231 ? 18.343 -2.576 -33.285 1.00 89.12 231 ASN A N 1
ATOM 1815 C CA . ASN A 1 231 ? 19.673 -2.786 -33.832 1.00 89.12 231 ASN A CA 1
ATOM 1816 C C . ASN A 1 231 ? 20.518 -1.524 -33.639 1.00 89.12 231 ASN A C 1
ATOM 1818 O O . ASN A 1 231 ? 20.101 -0.426 -34.019 1.00 89.12 231 ASN A O 1
ATOM 1822 N N . LEU A 1 232 ? 21.710 -1.672 -33.051 1.00 85.81 232 LEU A N 1
ATOM 1823 C CA . LEU A 1 232 ? 22.654 -0.563 -32.930 1.00 85.81 232 LEU A CA 1
ATOM 1824 C C . LEU A 1 232 ? 23.481 -0.465 -34.214 1.00 85.81 232 LEU A C 1
ATOM 1826 O O . LEU A 1 232 ? 24.556 -1.046 -34.331 1.00 85.81 232 LEU A O 1
ATOM 1830 N N . THR A 1 233 ? 22.962 0.286 -35.180 1.00 83.50 233 THR A N 1
ATOM 1831 C CA . THR A 1 233 ? 23.556 0.430 -36.517 1.00 83.50 233 THR A CA 1
ATOM 1832 C C . THR A 1 233 ? 24.849 1.235 -36.491 1.00 83.50 233 THR A C 1
ATOM 1834 O O . THR A 1 233 ? 25.776 0.967 -37.254 1.00 83.50 233 THR A O 1
ATOM 1837 N N . TYR A 1 234 ? 24.921 2.243 -35.622 1.00 83.19 234 TYR A N 1
ATOM 1838 C CA . TYR A 1 234 ? 26.100 3.088 -35.502 1.00 83.19 234 TYR A CA 1
ATOM 1839 C C . TYR A 1 234 ? 26.255 3.640 -34.087 1.00 83.19 234 TYR A C 1
ATOM 1841 O O . TYR A 1 234 ? 25.280 4.003 -33.435 1.00 83.19 234 TYR A O 1
ATOM 1849 N N . PHE A 1 235 ? 27.492 3.750 -33.617 1.00 82.50 235 PHE A N 1
ATOM 1850 C CA . PHE A 1 235 ? 27.838 4.407 -32.362 1.00 82.50 235 PHE A CA 1
ATOM 1851 C C . PHE A 1 235 ? 29.272 4.919 -32.461 1.00 82.50 235 PHE A C 1
ATOM 1853 O O . PHE A 1 235 ? 30.200 4.154 -32.725 1.00 82.50 235 PHE A O 1
ATOM 1860 N N . ASP A 1 236 ? 29.441 6.227 -32.297 1.00 82.62 236 ASP A N 1
ATOM 1861 C CA . ASP A 1 236 ? 30.739 6.871 -32.387 1.00 82.62 236 ASP A CA 1
ATOM 1862 C C . ASP A 1 236 ? 31.568 6.654 -31.114 1.00 82.62 236 ASP A C 1
ATOM 1864 O O . ASP A 1 236 ? 31.173 7.048 -30.014 1.00 82.62 236 ASP A O 1
ATOM 1868 N N . LEU A 1 237 ? 32.749 6.069 -31.309 1.00 76.94 237 LEU A N 1
ATOM 1869 C CA . LEU A 1 237 ? 33.742 5.715 -30.297 1.00 76.94 237 LEU A CA 1
ATOM 1870 C C . LEU A 1 237 ? 34.937 6.676 -30.252 1.00 76.94 237 LEU A C 1
ATOM 1872 O O . LEU A 1 237 ? 35.950 6.360 -29.638 1.00 76.94 237 LEU A O 1
ATOM 1876 N N . SER A 1 238 ? 34.836 7.850 -30.880 1.00 71.31 238 SER A N 1
ATOM 1877 C CA . SER A 1 238 ? 35.934 8.822 -31.027 1.00 71.31 238 SER A CA 1
ATOM 1878 C C . SER A 1 238 ? 36.558 9.349 -29.716 1.00 71.31 238 SER A C 1
ATOM 1880 O O . SER A 1 238 ? 37.515 10.117 -29.774 1.00 71.31 238 SER A O 1
ATOM 1882 N N . GLY A 1 239 ? 36.054 8.967 -28.536 1.00 65.19 239 GLY A N 1
ATOM 1883 C CA . GLY A 1 239 ? 36.608 9.345 -27.233 1.00 65.19 239 GLY A CA 1
ATOM 1884 C C . GLY A 1 239 ? 36.883 8.133 -26.333 1.00 65.19 239 GLY A C 1
ATOM 1885 O O . GLY A 1 239 ? 36.066 7.211 -26.312 1.00 65.19 239 GLY A O 1
ATOM 1886 N N . PRO A 1 240 ? 37.958 8.154 -25.514 1.00 66.88 240 PRO A N 1
ATOM 1887 C CA . PRO A 1 240 ? 38.345 7.033 -24.641 1.00 66.88 240 PRO A CA 1
ATOM 1888 C C . PRO A 1 240 ? 37.297 6.691 -23.567 1.00 66.88 240 PRO A C 1
ATOM 1890 O O . PRO A 1 240 ? 37.386 5.649 -22.923 1.00 66.88 240 PRO A O 1
ATOM 1893 N N . SER A 1 241 ? 36.295 7.555 -23.384 1.00 75.25 241 SER A N 1
ATOM 1894 C CA . SER A 1 241 ? 35.255 7.418 -22.365 1.00 75.25 241 SER A CA 1
ATOM 1895 C C . SER A 1 241 ? 33.835 7.418 -22.935 1.00 75.25 241 SER A C 1
ATOM 1897 O O . SER A 1 241 ? 32.892 7.391 -22.150 1.00 75.25 241 SER A O 1
ATOM 1899 N N . THR A 1 242 ? 33.631 7.464 -24.258 1.00 85.75 242 THR A N 1
ATOM 1900 C CA . THR A 1 242 ? 32.267 7.506 -24.812 1.00 85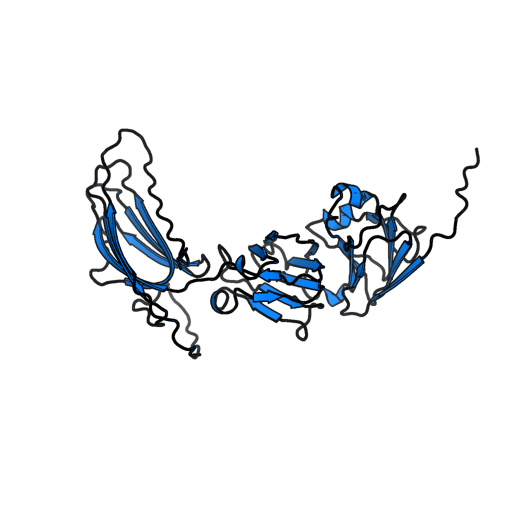.75 242 THR A CA 1
ATOM 1901 C C . THR A 1 242 ? 31.538 6.192 -24.526 1.00 85.75 242 THR A C 1
ATOM 1903 O O . THR A 1 242 ? 32.062 5.105 -24.765 1.00 85.75 242 THR A O 1
ATOM 1906 N N . THR A 1 243 ? 30.316 6.285 -23.996 1.00 89.00 243 THR A N 1
ATOM 1907 C CA . THR A 1 243 ? 29.501 5.111 -23.648 1.00 89.00 243 THR A CA 1
ATOM 1908 C C . THR A 1 243 ? 28.081 5.251 -24.171 1.00 89.00 243 THR A C 1
ATOM 1910 O O . THR A 1 243 ? 27.505 6.338 -24.123 1.00 89.00 243 THR A O 1
ATOM 1913 N N . LEU A 1 244 ? 27.504 4.138 -24.616 1.00 89.62 244 LEU A N 1
ATOM 1914 C CA . LEU A 1 244 ? 26.073 4.000 -24.861 1.00 89.62 244 LEU A CA 1
ATOM 1915 C C . LEU A 1 244 ? 25.520 2.936 -23.923 1.00 89.62 244 LEU A C 1
ATOM 1917 O O . LEU A 1 244 ? 26.059 1.835 -23.849 1.00 89.62 244 LEU A O 1
ATOM 1921 N N . LYS A 1 245 ? 24.445 3.256 -23.213 1.00 92.31 245 LYS A N 1
ATOM 1922 C CA . LYS A 1 245 ? 23.684 2.291 -22.425 1.00 92.31 245 LYS A CA 1
ATOM 1923 C C . LYS A 1 245 ? 22.299 2.142 -23.020 1.00 92.31 245 LYS A C 1
ATOM 1925 O O . LYS A 1 245 ? 21.659 3.154 -23.295 1.00 92.31 245 LYS A O 1
ATOM 1930 N N . ILE A 1 246 ? 21.852 0.909 -23.193 1.00 92.19 246 ILE A N 1
ATOM 1931 C CA . ILE A 1 246 ? 20.478 0.582 -23.553 1.00 92.19 246 ILE A CA 1
ATOM 1932 C C . ILE A 1 246 ? 19.926 -0.304 -22.448 1.00 92.19 246 ILE A C 1
ATOM 1934 O O . ILE A 1 246 ? 20.510 -1.343 -22.146 1.00 92.19 246 ILE A O 1
ATOM 1938 N N . SER A 1 247 ? 18.814 0.117 -21.865 1.00 93.31 247 SER A N 1
ATOM 1939 C CA . SER A 1 247 ? 18.107 -0.628 -20.828 1.00 93.31 247 SER A CA 1
ATOM 1940 C C . SER A 1 247 ? 16.668 -0.842 -21.265 1.00 93.31 247 SER A C 1
ATOM 1942 O O . SER A 1 247 ? 16.027 0.099 -21.736 1.00 93.31 247 SER A O 1
ATOM 1944 N N . VAL A 1 248 ? 16.160 -2.060 -21.108 1.00 90.38 248 VAL A N 1
ATOM 1945 C CA . VAL A 1 248 ? 14.732 -2.363 -21.269 1.00 90.38 248 VAL A CA 1
ATOM 1946 C C . VAL A 1 248 ? 14.185 -2.726 -19.908 1.00 90.38 248 VAL A C 1
ATOM 1948 O O . VAL A 1 248 ? 14.806 -3.502 -19.176 1.00 90.38 248 VAL A O 1
ATOM 1951 N N . TYR A 1 249 ? 13.028 -2.171 -19.580 1.00 86.25 249 TYR A N 1
ATOM 1952 C CA . TYR A 1 249 ? 12.372 -2.392 -18.308 1.00 86.25 249 TYR A CA 1
ATOM 1953 C C . TYR A 1 249 ? 11.048 -3.128 -18.483 1.00 86.25 249 TYR A C 1
ATOM 1955 O O . TYR A 1 249 ? 10.465 -3.170 -19.569 1.00 86.25 249 TYR A O 1
ATOM 1963 N N . ARG A 1 250 ? 10.615 -3.742 -17.384 1.00 85.56 250 ARG A N 1
ATOM 1964 C CA . ARG A 1 250 ? 9.310 -4.361 -17.204 1.00 85.56 250 ARG A CA 1
ATOM 1965 C C . ARG A 1 250 ? 8.813 -4.035 -15.801 1.00 85.56 250 ARG A C 1
ATOM 1967 O O . ARG A 1 250 ? 9.448 -4.456 -14.833 1.00 85.56 250 ARG A O 1
ATOM 1974 N N . ALA A 1 251 ? 7.731 -3.268 -15.673 1.00 78.56 251 ALA A N 1
ATOM 1975 C CA . ALA A 1 251 ? 7.271 -2.748 -14.380 1.00 78.56 251 ALA A CA 1
ATOM 1976 C C . ALA A 1 251 ? 8.394 -2.038 -13.599 1.00 78.56 251 ALA A C 1
ATOM 1978 O O . ALA A 1 251 ? 8.573 -2.232 -12.394 1.00 78.56 251 ALA A O 1
ATOM 1979 N N . GLY A 1 252 ? 9.228 -1.283 -14.322 1.00 80.12 252 GLY A N 1
ATOM 1980 C CA . GLY A 1 252 ? 10.396 -0.592 -13.773 1.00 80.12 252 GLY A CA 1
ATOM 1981 C C . GLY A 1 252 ? 11.563 -1.487 -13.339 1.00 80.12 252 GLY A C 1
ATOM 1982 O O . GLY A 1 252 ? 12.527 -0.968 -12.779 1.00 80.12 252 GLY A O 1
ATOM 1983 N N . ASN A 1 253 ? 11.514 -2.803 -13.569 1.00 82.25 253 ASN A N 1
ATOM 1984 C CA . ASN A 1 253 ? 12.649 -3.709 -13.369 1.00 82.25 253 ASN A CA 1
ATOM 1985 C C . ASN A 1 253 ? 13.444 -3.857 -14.660 1.00 82.25 253 ASN A C 1
ATOM 1987 O O . ASN A 1 253 ? 12.857 -4.104 -15.709 1.00 82.25 253 ASN A O 1
ATOM 1991 N N . GLU A 1 254 ? 14.768 -3.727 -14.595 1.00 87.50 254 GLU A N 1
ATOM 1992 C CA . GLU A 1 254 ? 15.631 -3.897 -15.766 1.00 87.50 254 GLU A CA 1
ATOM 1993 C C . GLU A 1 254 ? 15.650 -5.373 -16.193 1.00 87.50 254 GLU A C 1
ATOM 1995 O O . GLU A 1 254 ? 16.158 -6.233 -15.475 1.00 87.50 254 GLU A O 1
ATOM 2000 N N . VAL A 1 255 ? 15.070 -5.665 -17.359 1.00 88.69 255 VAL A N 1
ATOM 2001 C CA . VAL A 1 255 ? 15.027 -7.011 -17.961 1.00 88.69 255 VAL A CA 1
ATOM 2002 C C . VAL A 1 255 ? 16.103 -7.207 -19.026 1.00 88.69 255 VAL A C 1
ATOM 2004 O O . VAL A 1 255 ? 16.416 -8.337 -19.391 1.00 88.69 255 VAL A O 1
ATOM 2007 N N . PHE A 1 256 ? 16.700 -6.115 -19.505 1.00 93.19 256 PHE A N 1
ATOM 2008 C CA . PHE A 1 256 ? 17.877 -6.133 -20.365 1.00 93.19 256 PHE A CA 1
ATOM 2009 C C . PHE A 1 256 ? 18.755 -4.919 -20.084 1.00 93.19 256 PHE A C 1
ATOM 2011 O O . PHE A 1 256 ? 18.247 -3.809 -19.928 1.00 93.19 256 PHE A O 1
ATOM 2018 N N . TYR A 1 257 ? 20.070 -5.135 -20.113 1.00 93.50 257 TYR A N 1
ATOM 2019 C CA . TYR A 1 257 ? 21.077 -4.090 -20.007 1.00 93.50 257 TYR A CA 1
ATOM 2020 C C . TYR A 1 257 ? 22.224 -4.342 -20.986 1.00 93.50 257 TYR A C 1
ATOM 2022 O O . TYR A 1 257 ? 22.907 -5.364 -20.918 1.00 93.50 257 TYR A O 1
ATOM 2030 N N . GLY A 1 258 ? 22.476 -3.373 -21.860 1.00 92.25 258 GLY A N 1
ATOM 2031 C CA . GLY A 1 258 ? 23.646 -3.323 -22.729 1.00 92.25 258 GLY A CA 1
ATOM 2032 C C . GLY A 1 258 ? 24.445 -2.054 -22.465 1.00 92.25 258 GLY A C 1
ATOM 2033 O O . GLY A 1 258 ? 23.903 -0.956 -22.560 1.00 92.25 258 GLY A O 1
ATOM 2034 N N . LYS A 1 259 ? 25.741 -2.178 -22.158 1.00 92.31 259 LYS A N 1
ATOM 2035 C CA . LYS A 1 259 ? 26.666 -1.038 -22.040 1.00 92.31 259 LYS A CA 1
ATOM 2036 C C . LYS A 1 259 ? 27.798 -1.174 -23.046 1.00 92.31 259 LYS A C 1
ATOM 2038 O O . LYS A 1 259 ? 28.697 -1.985 -22.844 1.00 92.31 259 LYS A O 1
ATOM 2043 N N . TYR A 1 260 ? 27.801 -0.322 -24.060 1.00 90.12 260 TYR A N 1
ATOM 2044 C CA . TYR A 1 260 ? 28.755 -0.354 -25.162 1.00 90.12 260 TYR A CA 1
ATOM 2045 C C . TYR A 1 260 ? 29.774 0.779 -25.064 1.00 90.12 260 TYR A C 1
ATOM 2047 O O . TYR A 1 260 ? 29.447 1.898 -24.653 1.00 90.12 260 TYR A O 1
ATOM 2055 N N . TYR A 1 261 ? 31.021 0.460 -25.394 1.00 89.50 261 TYR A N 1
ATOM 2056 C CA . TYR A 1 261 ? 32.184 1.346 -25.329 1.00 89.50 261 TYR A CA 1
ATOM 2057 C C . TYR A 1 261 ? 33.346 0.736 -26.123 1.00 89.50 261 TYR A C 1
ATOM 2059 O O . TYR A 1 261 ? 33.225 -0.355 -26.682 1.00 89.50 261 TYR A O 1
ATOM 2067 N N . GLN A 1 262 ? 34.483 1.428 -26.192 1.00 85.06 262 GLN A N 1
ATOM 2068 C CA . GLN A 1 262 ? 35.656 0.917 -26.897 1.00 85.06 262 GLN A CA 1
ATOM 2069 C C . GLN A 1 262 ? 36.131 -0.396 -26.256 1.00 85.06 262 GLN A C 1
ATOM 2071 O O . GLN A 1 262 ? 36.521 -0.424 -25.093 1.00 85.06 262 GLN A O 1
ATOM 2076 N N . GLY A 1 263 ? 36.083 -1.493 -27.013 1.00 84.06 263 GLY A N 1
ATOM 2077 C CA . GLY A 1 263 ? 36.402 -2.834 -26.507 1.00 84.06 263 GLY A CA 1
ATOM 2078 C C . GLY A 1 263 ? 35.197 -3.640 -26.011 1.00 84.06 263 GLY A C 1
ATOM 2079 O O . GLY A 1 263 ? 35.359 -4.820 -25.726 1.00 84.06 263 GLY A O 1
ATOM 2080 N N . ASN A 1 264 ? 33.994 -3.056 -25.974 1.00 87.12 264 ASN A N 1
ATOM 2081 C CA . ASN A 1 264 ? 32.736 -3.782 -25.794 1.00 87.12 264 ASN A CA 1
ATOM 2082 C C . ASN A 1 264 ? 31.691 -3.277 -26.796 1.00 87.12 264 ASN A C 1
ATOM 2084 O O . ASN A 1 264 ? 30.910 -2.364 -26.513 1.00 87.12 264 ASN A O 1
ATOM 2088 N N . TYR A 1 265 ? 31.735 -3.839 -27.998 1.00 85.38 265 TYR A N 1
ATOM 2089 C CA . TYR A 1 265 ? 30.886 -3.440 -29.115 1.00 85.38 265 TYR A CA 1
ATOM 2090 C C . TYR A 1 265 ? 29.486 -4.060 -29.000 1.00 85.38 265 TYR A C 1
ATOM 2092 O O . TYR A 1 265 ? 29.338 -5.125 -28.396 1.00 85.38 265 TYR A O 1
ATOM 2100 N N . PRO A 1 266 ? 28.450 -3.419 -29.569 1.00 84.44 266 PRO A N 1
ATOM 2101 C CA . PRO A 1 266 ? 27.147 -4.059 -29.703 1.00 84.44 266 PRO A CA 1
ATOM 2102 C C . PRO A 1 266 ? 27.224 -5.354 -30.519 1.00 84.44 266 PRO A C 1
ATOM 2104 O O . PRO A 1 266 ? 28.088 -5.479 -31.392 1.00 84.44 266 PRO A O 1
ATOM 2107 N N . PRO A 1 267 ? 26.303 -6.303 -30.281 1.00 84.56 267 PRO A N 1
ATOM 2108 C CA . PRO A 1 267 ? 26.138 -7.437 -31.176 1.00 84.56 267 PRO A CA 1
ATOM 2109 C C . PRO A 1 267 ? 25.748 -6.956 -32.581 1.00 84.56 267 PRO A C 1
ATOM 2111 O O . PRO A 1 267 ? 25.075 -5.939 -32.741 1.00 84.56 267 PRO A O 1
ATOM 2114 N N . SER A 1 268 ? 26.160 -7.709 -33.602 1.00 82.50 268 SER A N 1
ATOM 2115 C CA . SER A 1 268 ? 25.823 -7.436 -35.008 1.00 82.50 268 SER A CA 1
ATOM 2116 C C . SER A 1 268 ? 24.398 -7.851 -35.386 1.00 82.50 268 SER A C 1
ATOM 2118 O O . SER A 1 268 ? 23.941 -7.567 -36.493 1.00 82.50 268 SER A O 1
ATOM 2120 N N . THR A 1 269 ? 23.706 -8.548 -34.488 1.00 86.19 269 THR A N 1
ATOM 2121 C CA . THR A 1 269 ? 22.336 -9.021 -34.669 1.00 86.19 269 THR A CA 1
ATOM 2122 C C . THR A 1 269 ? 21.351 -8.153 -33.888 1.00 86.19 269 THR A C 1
ATOM 2124 O O . THR A 1 269 ? 21.682 -7.729 -32.777 1.00 86.19 269 THR A O 1
ATOM 2127 N N . PRO A 1 270 ? 20.120 -7.957 -34.398 1.00 88.62 270 PRO A N 1
ATOM 2128 C CA . PRO A 1 270 ? 19.070 -7.278 -33.651 1.00 88.62 270 PRO A CA 1
ATOM 2129 C C . PRO A 1 270 ? 18.803 -7.946 -32.300 1.00 88.62 270 PRO A C 1
ATOM 2131 O O . PRO A 1 270 ? 18.773 -9.174 -32.188 1.00 88.62 270 PRO A O 1
ATOM 2134 N N . ILE A 1 271 ? 18.591 -7.122 -31.282 1.00 90.38 271 ILE A N 1
ATOM 2135 C CA . ILE A 1 271 ? 18.235 -7.541 -29.933 1.00 90.38 271 ILE A CA 1
ATOM 2136 C C . ILE A 1 271 ? 16.717 -7.467 -29.801 1.00 90.38 271 ILE A C 1
ATOM 2138 O O . ILE A 1 271 ? 16.133 -6.414 -30.054 1.00 90.38 271 ILE A O 1
ATOM 2142 N N . LYS A 1 272 ? 16.090 -8.574 -29.385 1.00 90.50 272 LYS A N 1
ATOM 2143 C CA . LYS A 1 272 ? 14.654 -8.636 -29.091 1.00 90.50 272 LYS A CA 1
ATOM 2144 C C . LYS A 1 272 ? 14.417 -8.860 -27.609 1.00 90.50 272 LYS A C 1
ATOM 2146 O O . LYS A 1 272 ? 14.852 -9.878 -27.070 1.00 90.50 272 LYS A O 1
ATOM 2151 N N . VAL A 1 273 ? 13.722 -7.923 -26.974 1.00 90.25 273 VAL A N 1
ATOM 2152 C CA . VAL A 1 273 ? 13.397 -7.975 -25.546 1.00 90.25 273 VAL A CA 1
ATOM 2153 C C . VAL A 1 273 ? 11.973 -7.475 -25.327 1.00 90.25 273 VAL A C 1
ATOM 2155 O O . VAL A 1 273 ? 11.623 -6.378 -25.757 1.00 90.25 273 VAL A O 1
ATOM 2158 N N . LEU A 1 274 ? 11.164 -8.265 -24.623 1.00 87.31 274 LEU A N 1
ATOM 2159 C CA . LEU A 1 274 ? 9.819 -7.876 -24.200 1.00 87.31 274 LEU A CA 1
ATOM 2160 C C . LEU A 1 274 ? 9.882 -6.975 -22.956 1.00 87.31 274 LEU A C 1
ATOM 2162 O O . LEU A 1 274 ? 10.355 -7.414 -21.899 1.00 87.31 274 LEU A O 1
ATOM 2166 N N . GLY A 1 275 ? 9.348 -5.759 -23.052 1.00 86.50 275 GLY A N 1
ATOM 2167 C CA . GLY A 1 275 ? 9.289 -4.796 -21.951 1.00 86.50 275 GLY A CA 1
ATOM 2168 C C . GLY A 1 275 ? 8.149 -3.789 -22.098 1.00 86.50 275 GLY A C 1
ATOM 2169 O O . GLY A 1 275 ? 7.399 -3.830 -23.067 1.00 86.50 275 GLY A O 1
ATOM 2170 N N . ASP A 1 276 ? 8.022 -2.885 -21.132 1.00 82.69 276 ASP A N 1
ATOM 2171 C CA . ASP A 1 276 ? 7.056 -1.773 -21.146 1.00 82.69 276 ASP A CA 1
ATOM 2172 C C . ASP A 1 276 ? 7.719 -0.413 -21.421 1.00 82.69 276 ASP A C 1
ATOM 2174 O O . ASP A 1 276 ? 7.061 0.551 -21.811 1.00 82.69 276 ASP A O 1
ATOM 2178 N N . SER A 1 277 ? 9.038 -0.327 -21.246 1.00 86.06 277 SER A N 1
ATOM 2179 C CA . SER A 1 277 ? 9.817 0.871 -21.548 1.00 86.06 277 SER A CA 1
ATOM 2180 C C . SER A 1 277 ? 11.255 0.538 -21.936 1.00 86.06 277 SER A C 1
ATOM 2182 O O . SER A 1 277 ? 11.833 -0.462 -21.507 1.00 86.06 277 SER A O 1
ATOM 2184 N N . LEU A 1 278 ? 11.847 1.409 -22.751 1.00 89.06 278 LEU A N 1
ATOM 2185 C CA . LEU A 1 278 ? 13.236 1.335 -23.193 1.00 89.06 278 LEU A CA 1
ATOM 2186 C C . LEU A 1 278 ? 13.905 2.683 -22.913 1.00 89.06 278 LEU A C 1
ATOM 2188 O O . LEU A 1 278 ? 13.301 3.739 -23.082 1.00 89.06 278 LEU A O 1
ATOM 2192 N N . THR A 1 279 ? 15.156 2.662 -22.464 1.00 90.50 279 THR A N 1
ATOM 2193 C CA . THR A 1 279 ? 15.975 3.862 -22.260 1.00 90.50 279 THR A CA 1
ATOM 2194 C C . THR A 1 279 ? 17.278 3.730 -23.028 1.00 90.50 279 THR A C 1
ATOM 2196 O O . THR A 1 279 ? 17.960 2.712 -22.933 1.00 90.50 279 THR A O 1
ATOM 2199 N N . VAL A 1 280 ? 17.656 4.796 -23.735 1.00 89.38 280 VAL A N 1
ATOM 2200 C CA . VAL A 1 280 ? 18.967 4.928 -24.380 1.00 89.38 280 VAL A CA 1
ATOM 2201 C C . VAL A 1 280 ? 19.708 6.100 -23.744 1.00 89.38 280 VAL A C 1
ATOM 2203 O O . VAL A 1 280 ? 19.231 7.234 -23.761 1.00 89.38 280 VAL A O 1
ATOM 2206 N N . ASN A 1 281 ? 20.881 5.841 -23.166 1.00 89.12 281 ASN A N 1
ATOM 2207 C CA . ASN A 1 281 ? 21.727 6.853 -22.536 1.00 89.12 281 ASN A CA 1
ATOM 2208 C C . ASN A 1 281 ? 23.085 6.918 -23.237 1.00 89.12 281 ASN A C 1
ATOM 2210 O O . ASN A 1 281 ? 23.900 6.005 -23.109 1.00 89.12 281 ASN A O 1
ATOM 2214 N N . TYR A 1 282 ? 23.339 8.012 -23.951 1.00 87.75 282 TYR A N 1
ATOM 2215 C CA . TYR A 1 282 ? 24.608 8.264 -24.628 1.00 87.75 282 TYR A CA 1
ATOM 2216 C C . TYR A 1 282 ? 25.415 9.319 -23.874 1.00 87.75 282 TYR A C 1
ATOM 2218 O O . TYR A 1 282 ? 24.930 10.425 -23.631 1.00 87.75 282 TYR A O 1
ATOM 2226 N N . ARG A 1 283 ? 26.651 8.985 -23.492 1.00 85.25 283 ARG A N 1
ATOM 2227 C CA . ARG A 1 283 ? 27.558 9.888 -22.771 1.00 85.25 283 ARG A CA 1
ATOM 2228 C C . ARG A 1 283 ? 28.850 10.068 -23.544 1.00 85.25 283 ARG A C 1
ATOM 2230 O O . ARG A 1 283 ? 29.564 9.095 -23.765 1.00 85.25 283 ARG A O 1
ATOM 2237 N N . THR A 1 284 ? 29.172 11.318 -23.867 1.00 82.75 284 THR A N 1
ATOM 2238 C CA . THR A 1 284 ? 30.362 11.699 -24.649 1.00 82.75 284 THR A CA 1
ATOM 2239 C C . THR A 1 284 ? 31.498 12.273 -23.810 1.00 82.75 284 THR A C 1
ATOM 2241 O O . THR A 1 284 ? 32.593 12.471 -24.321 1.00 82.75 284 THR A O 1
ATOM 2244 N N . TYR A 1 285 ? 31.248 12.581 -22.531 1.00 81.25 285 TYR A N 1
ATOM 2245 C CA . TYR A 1 285 ? 32.238 13.137 -21.596 1.00 81.25 285 TYR A CA 1
ATOM 2246 C C . TYR A 1 285 ? 33.004 14.364 -22.133 1.00 81.25 285 TYR A C 1
ATOM 2248 O O . TYR A 1 285 ? 34.161 14.584 -21.792 1.00 81.25 285 TYR A O 1
ATOM 2256 N N . GLY A 1 286 ? 32.345 15.186 -22.958 1.00 75.38 286 GLY A N 1
ATOM 2257 C CA . GLY A 1 286 ? 32.928 16.401 -23.538 1.00 75.38 286 GLY A CA 1
ATOM 2258 C C . GLY A 1 286 ? 33.651 16.193 -24.872 1.00 75.38 286 GLY A C 1
ATOM 2259 O O . GLY A 1 286 ? 34.077 17.170 -25.482 1.00 75.38 286 GLY A O 1
ATOM 2260 N N . THR A 1 287 ? 33.756 14.959 -25.368 1.00 77.38 287 THR A N 1
ATOM 2261 C CA . THR A 1 287 ? 34.325 14.676 -26.690 1.00 77.38 287 THR A CA 1
ATOM 2262 C C . THR A 1 287 ? 33.316 14.994 -27.796 1.00 77.38 287 THR A C 1
ATOM 2264 O O . THR A 1 287 ? 32.125 14.701 -27.672 1.00 77.38 287 THR A O 1
ATOM 2267 N N . ALA A 1 288 ? 33.783 15.603 -28.891 1.00 80.19 288 ALA A N 1
ATOM 2268 C CA . ALA A 1 288 ? 32.980 15.742 -30.103 1.00 80.19 288 ALA A CA 1
ATOM 2269 C C . ALA A 1 288 ? 32.720 14.360 -30.702 1.00 80.19 288 ALA A C 1
ATOM 2271 O O . ALA A 1 288 ? 33.652 13.579 -30.877 1.00 80.19 288 ALA A O 1
ATOM 2272 N N . THR A 1 289 ? 31.466 14.082 -31.045 1.00 81.69 289 THR A N 1
ATOM 2273 C CA . THR A 1 289 ? 31.093 12.801 -31.641 1.00 81.69 289 THR A CA 1
ATOM 2274 C C . THR A 1 289 ? 30.058 12.994 -32.742 1.00 81.69 289 THR A C 1
ATOM 2276 O 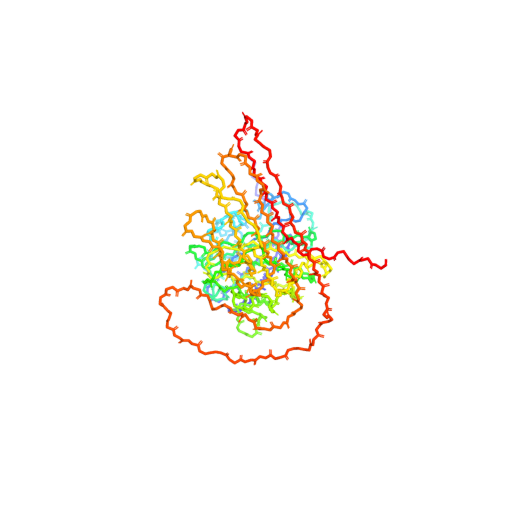O . THR A 1 289 ? 29.227 13.908 -32.707 1.00 81.69 289 THR A O 1
ATOM 2279 N N . LYS A 1 290 ? 30.076 12.076 -33.697 1.00 83.56 290 LYS A N 1
ATOM 2280 C CA . LYS A 1 290 ? 29.049 11.845 -34.708 1.00 83.56 290 LYS A CA 1
ATOM 2281 C C . LYS A 1 290 ? 27.792 11.182 -34.126 1.00 83.56 290 LYS A C 1
ATOM 2283 O O . LYS A 1 290 ? 26.848 10.975 -34.875 1.00 83.56 290 LYS A O 1
ATOM 2288 N N . GLY A 1 291 ? 27.769 10.886 -32.823 1.00 84.44 291 GLY A N 1
ATOM 2289 C CA . GLY A 1 291 ? 26.614 10.370 -32.095 1.00 84.44 291 GLY A CA 1
ATOM 2290 C C . GLY A 1 291 ? 26.390 8.869 -32.248 1.00 84.44 291 GLY A C 1
ATOM 2291 O O . GLY A 1 291 ? 27.331 8.087 -32.360 1.00 84.44 291 GLY A O 1
ATOM 2292 N N . PHE A 1 292 ? 25.127 8.459 -32.205 1.00 87.00 292 PHE A N 1
ATOM 2293 C CA . PHE A 1 292 ? 24.705 7.068 -32.360 1.00 87.00 292 PHE A CA 1
ATOM 2294 C C . PHE A 1 292 ? 23.446 6.973 -33.223 1.00 87.00 292 PHE A C 1
ATOM 2296 O O . PHE A 1 292 ? 22.706 7.951 -33.362 1.00 87.00 292 PHE A O 1
ATOM 2303 N N . ARG A 1 293 ? 23.206 5.774 -33.754 1.00 86.44 293 ARG A N 1
ATOM 2304 C CA . ARG A 1 293 ? 21.998 5.382 -34.468 1.00 86.44 293 ARG A CA 1
ATOM 2305 C C . ARG A 1 293 ? 21.484 4.049 -33.954 1.00 86.44 293 ARG A C 1
ATOM 2307 O O . ARG A 1 293 ? 22.161 3.032 -34.109 1.00 86.44 293 ARG A O 1
ATOM 2314 N N . VAL A 1 294 ? 20.270 4.067 -33.417 1.00 86.31 294 VAL A N 1
ATOM 2315 C CA . VAL A 1 294 ? 19.500 2.867 -33.076 1.00 86.31 294 VAL A CA 1
ATOM 2316 C C . VAL A 1 294 ? 18.300 2.805 -34.012 1.00 86.31 294 VAL A C 1
ATOM 2318 O O . VAL A 1 294 ? 17.523 3.758 -34.094 1.00 86.31 294 VAL A O 1
ATOM 2321 N N . ASP A 1 295 ? 18.168 1.688 -34.716 1.00 86.25 295 ASP A N 1
ATOM 2322 C CA . ASP A 1 295 ? 16.960 1.362 -35.466 1.00 86.25 295 ASP A CA 1
ATOM 2323 C C . ASP A 1 295 ? 16.044 0.566 -34.516 1.00 86.25 295 ASP A C 1
ATOM 2325 O O . ASP A 1 295 ? 16.473 -0.459 -33.981 1.00 86.25 295 ASP A O 1
ATOM 2329 N N . LEU A 1 296 ? 14.824 1.054 -34.256 1.00 86.62 296 LEU A N 1
ATOM 2330 C CA . LEU A 1 296 ? 13.881 0.469 -33.297 1.00 86.62 296 LEU A CA 1
ATOM 2331 C C . LEU A 1 296 ? 12.589 0.042 -34.002 1.00 86.62 296 LEU A C 1
ATOM 2333 O O . LEU A 1 296 ? 11.934 0.838 -34.673 1.00 86.62 296 LEU A O 1
ATOM 2337 N N . LEU A 1 297 ? 12.208 -1.216 -33.804 1.00 86.50 297 LEU A N 1
ATOM 2338 C CA . LEU A 1 297 ? 10.927 -1.774 -34.210 1.00 86.50 297 LEU A CA 1
ATOM 2339 C C . LEU A 1 297 ? 10.186 -2.264 -32.966 1.00 86.50 297 LEU A C 1
ATOM 2341 O O . LEU A 1 297 ? 10.648 -3.181 -32.285 1.00 86.50 297 LEU A O 1
ATOM 2345 N N . CYS A 1 298 ? 9.022 -1.680 -32.700 1.00 82.25 298 CYS A N 1
ATOM 2346 C CA . CYS A 1 298 ? 8.120 -2.144 -31.653 1.00 82.25 298 CYS A CA 1
ATOM 2347 C C . CYS A 1 298 ? 7.017 -2.990 -32.290 1.00 82.25 298 CYS A C 1
ATOM 2349 O O . CYS A 1 298 ? 6.343 -2.560 -33.229 1.00 82.25 298 CYS A O 1
ATOM 2351 N N . THR A 1 299 ? 6.851 -4.211 -31.788 1.00 80.62 299 THR A N 1
ATOM 2352 C CA . THR A 1 299 ? 5.797 -5.141 -32.221 1.00 80.62 299 THR A CA 1
ATOM 2353 C C . THR A 1 299 ? 4.915 -5.511 -31.036 1.00 80.62 299 THR A C 1
ATOM 2355 O O . THR A 1 299 ? 5.374 -5.474 -29.891 1.00 80.62 299 THR A O 1
ATOM 2358 N N . GLY A 1 300 ? 3.650 -5.838 -31.320 1.00 67.62 300 GLY A N 1
ATOM 2359 C CA . GLY A 1 300 ? 2.723 -6.384 -30.329 1.00 67.62 300 GLY A CA 1
ATOM 2360 C C . GLY A 1 300 ? 3.239 -7.685 -29.700 1.00 67.62 300 GLY A C 1
ATOM 2361 O O . GLY A 1 300 ? 4.286 -8.212 -30.082 1.00 67.62 300 GLY A O 1
ATOM 2362 N N . GLU A 1 301 ? 2.521 -8.171 -28.694 1.00 62.75 301 GLU A N 1
ATOM 2363 C CA . GLU A 1 301 ? 2.953 -9.265 -27.825 1.00 62.75 301 GLU A CA 1
ATOM 2364 C C . GLU A 1 301 ? 3.074 -10.616 -28.565 1.00 62.75 301 GLU A C 1
ATOM 2366 O O . GLU A 1 301 ? 2.125 -11.383 -28.656 1.00 62.75 301 GLU A O 1
ATOM 2371 N N . ASP A 1 302 ? 4.276 -10.928 -29.047 1.00 51.25 302 ASP A N 1
ATOM 2372 C CA . ASP A 1 302 ? 4.723 -12.280 -29.397 1.00 51.25 302 ASP A CA 1
ATOM 2373 C C . ASP A 1 302 ? 5.782 -12.693 -28.360 1.00 51.25 302 ASP A C 1
ATOM 2375 O O . ASP A 1 302 ? 6.858 -12.104 -28.315 1.00 51.25 302 ASP A O 1
ATOM 2379 N N . GLN A 1 303 ? 5.511 -13.662 -27.481 1.00 46.78 303 GLN A N 1
ATOM 2380 C CA . GLN A 1 303 ? 6.348 -13.997 -26.304 1.00 46.78 303 GLN A CA 1
ATOM 2381 C C . GLN A 1 303 ? 7.776 -14.536 -26.602 1.00 46.78 303 GLN A C 1
ATOM 2383 O O . GLN A 1 303 ? 8.404 -15.165 -25.752 1.00 46.78 303 GLN A O 1
ATOM 2388 N N . THR A 1 304 ? 8.330 -14.317 -27.793 1.00 40.56 304 THR A N 1
ATOM 2389 C CA . THR A 1 304 ? 9.640 -14.826 -28.209 1.00 40.56 304 THR A CA 1
ATOM 2390 C C . THR A 1 304 ? 10.748 -13.785 -28.012 1.00 40.56 304 THR A C 1
ATOM 2392 O O . THR A 1 304 ? 11.027 -12.981 -28.905 1.00 40.56 304 THR A O 1
ATOM 2395 N N . SER A 1 305 ? 11.427 -13.829 -26.863 1.00 42.19 305 SER A N 1
ATOM 2396 C CA . SER A 1 305 ? 12.748 -13.202 -26.692 1.00 42.19 305 SER A CA 1
ATOM 2397 C C . SER A 1 305 ? 13.801 -14.029 -27.436 1.00 42.19 305 SER A C 1
ATOM 2399 O O . SER A 1 305 ? 13.812 -15.251 -27.327 1.00 42.19 305 SER A O 1
ATOM 2401 N N . THR A 1 306 ? 14.705 -13.393 -28.187 1.00 39.72 306 THR A N 1
ATOM 2402 C CA . THR A 1 306 ? 15.795 -14.107 -28.892 1.00 39.72 306 THR A CA 1
ATOM 2403 C C . THR A 1 306 ? 17.109 -14.119 -28.119 1.00 39.72 306 THR A C 1
ATOM 2405 O O . THR A 1 306 ? 18.107 -14.621 -28.630 1.00 39.72 306 THR A O 1
ATOM 2408 N N . ILE A 1 307 ? 17.137 -13.537 -26.918 1.00 37.44 307 ILE A N 1
ATOM 2409 C CA . ILE A 1 307 ? 18.328 -13.481 -26.073 1.00 37.44 307 ILE A CA 1
ATOM 2410 C C . ILE A 1 307 ? 17.921 -13.858 -24.650 1.00 37.44 307 ILE A C 1
ATOM 2412 O O . ILE A 1 307 ? 17.102 -13.170 -24.038 1.00 37.44 307 ILE A O 1
ATOM 2416 N N . ASP A 1 308 ? 18.489 -14.952 -24.145 1.00 30.52 308 ASP A N 1
ATOM 2417 C CA . ASP A 1 308 ? 18.360 -15.335 -22.742 1.00 30.52 308 ASP A CA 1
ATOM 2418 C C . ASP A 1 308 ? 19.026 -14.280 -21.842 1.00 30.52 308 ASP A C 1
ATOM 2420 O O . ASP A 1 308 ? 20.073 -13.724 -22.202 1.00 30.52 308 ASP A O 1
ATOM 2424 N N . PRO A 1 309 ? 18.459 -13.990 -20.658 1.00 31.33 309 PRO A N 1
ATOM 2425 C CA . PRO A 1 309 ? 19.082 -13.094 -19.699 1.00 31.33 309 PRO A CA 1
ATOM 2426 C C . PRO A 1 309 ? 20.479 -13.612 -19.344 1.00 31.33 309 PRO A C 1
ATOM 2428 O O . PRO A 1 309 ? 20.632 -14.704 -18.798 1.00 31.33 309 PRO A O 1
ATOM 2431 N N . VAL A 1 310 ? 21.515 -12.811 -19.604 1.00 28.39 310 VAL A N 1
ATOM 2432 C CA . VAL A 1 310 ? 22.846 -13.072 -19.048 1.00 28.39 310 VAL A CA 1
ATOM 2433 C C . VAL A 1 310 ? 22.765 -12.812 -17.546 1.00 28.39 310 VAL A C 1
ATOM 2435 O O . VAL A 1 310 ? 22.952 -11.690 -17.076 1.00 28.39 310 VAL A O 1
ATOM 2438 N N . LYS A 1 311 ? 22.471 -13.862 -16.782 1.00 29.86 311 LYS A N 1
ATOM 2439 C CA . LYS A 1 311 ? 22.682 -13.911 -15.338 1.00 29.86 311 LYS A CA 1
ATOM 2440 C C . LYS A 1 311 ? 23.640 -15.062 -15.040 1.00 29.86 311 LYS A C 1
ATOM 2442 O O . LYS A 1 311 ? 23.481 -16.165 -15.556 1.00 29.86 311 LYS A O 1
ATOM 2447 N N . GLY A 1 312 ? 24.646 -14.791 -14.206 1.00 29.25 312 GLY A N 1
ATOM 2448 C CA . GLY A 1 312 ? 25.425 -15.836 -13.534 1.00 29.25 312 GLY A CA 1
ATOM 2449 C C . GLY A 1 312 ? 24.514 -16.828 -12.788 1.00 29.25 312 GLY A C 1
ATOM 2450 O O . GLY A 1 312 ? 23.316 -16.581 -12.645 1.00 29.25 312 GLY A O 1
ATOM 2451 N N . PRO A 1 313 ? 25.079 -17.958 -12.338 1.00 27.16 313 PRO A N 1
ATOM 2452 C CA . PRO A 1 313 ? 24.456 -19.282 -12.355 1.00 27.16 313 PRO A CA 1
ATOM 2453 C C . PRO A 1 313 ? 23.050 -19.290 -11.749 1.00 27.16 313 PRO A C 1
ATOM 2455 O O . PRO A 1 313 ? 22.849 -18.865 -10.614 1.00 27.16 313 PRO A O 1
ATOM 2458 N N . THR A 1 314 ? 22.083 -19.798 -12.516 1.00 25.58 314 THR A N 1
ATOM 2459 C CA . THR A 1 314 ? 20.691 -19.970 -12.082 1.00 25.58 314 THR A CA 1
ATOM 2460 C C . THR A 1 314 ? 20.379 -21.458 -11.939 1.00 25.58 314 THR A C 1
ATOM 2462 O O . THR A 1 314 ? 20.689 -22.250 -12.827 1.00 25.58 314 THR A O 1
ATOM 2465 N N . THR A 1 315 ? 19.754 -21.834 -10.827 1.00 23.22 315 THR A N 1
ATOM 2466 C CA . THR A 1 315 ? 19.014 -23.088 -10.662 1.00 23.22 315 THR A CA 1
ATOM 2467 C C . THR A 1 315 ? 17.644 -22.961 -11.334 1.00 23.22 315 THR A C 1
ATOM 2469 O O . THR A 1 315 ? 16.929 -21.983 -11.128 1.00 23.22 315 THR A O 1
ATOM 2472 N N . SER A 1 316 ? 17.308 -23.948 -12.162 1.00 23.91 316 SER A N 1
ATOM 2473 C CA . SER A 1 316 ? 16.138 -23.988 -13.043 1.00 23.91 316 SER A CA 1
ATOM 2474 C C . SER A 1 316 ? 14.803 -24.186 -12.318 1.00 23.91 316 SER A C 1
ATOM 2476 O O . SER A 1 316 ? 14.710 -24.967 -11.373 1.00 23.91 316 SER A O 1
ATOM 2478 N N . GLY A 1 317 ? 13.745 -23.579 -12.861 1.00 20.77 317 GLY A N 1
ATOM 2479 C CA . GLY A 1 317 ? 12.348 -23.894 -12.559 1.00 20.77 317 GLY A CA 1
ATOM 2480 C C . GLY A 1 317 ? 11.458 -23.581 -13.766 1.00 20.77 317 GLY A C 1
ATOM 2481 O O . GLY A 1 317 ? 11.447 -22.457 -14.252 1.00 20.77 317 GLY A O 1
ATOM 2482 N N . ILE A 1 318 ? 10.770 -24.603 -14.274 1.00 22.81 318 ILE A N 1
ATOM 2483 C CA . ILE A 1 318 ? 9.869 -24.595 -15.439 1.00 22.81 318 ILE A CA 1
ATOM 2484 C C . ILE A 1 318 ? 8.553 -23.883 -15.082 1.00 22.81 318 ILE A C 1
ATOM 2486 O O . ILE A 1 318 ? 8.052 -24.065 -13.974 1.00 22.81 318 ILE A O 1
ATOM 2490 N N . THR A 1 319 ? 7.925 -23.148 -16.011 1.00 20.45 319 THR A N 1
ATOM 2491 C CA . THR A 1 319 ? 6.490 -22.808 -15.904 1.00 20.45 319 THR A CA 1
ATOM 2492 C C . THR A 1 319 ? 5.802 -22.747 -17.273 1.00 20.45 319 THR A C 1
ATOM 2494 O O . THR A 1 319 ? 6.358 -22.263 -18.254 1.00 20.45 319 THR A O 1
ATOM 2497 N N . THR A 1 320 ? 4.591 -23.304 -17.291 1.00 19.91 320 THR A N 1
ATOM 2498 C CA . THR A 1 320 ? 3.616 -23.485 -18.375 1.00 19.91 320 THR A CA 1
ATOM 2499 C C . THR A 1 320 ? 2.852 -22.214 -18.779 1.00 19.91 320 THR A C 1
ATOM 2501 O O . THR A 1 320 ? 2.664 -21.296 -17.987 1.00 19.91 320 THR A O 1
ATOM 2504 N N . THR A 1 321 ? 2.385 -22.236 -20.029 1.00 26.41 321 THR A N 1
ATOM 2505 C CA . THR A 1 321 ? 1.677 -21.227 -20.838 1.00 26.41 321 THR A CA 1
ATOM 2506 C C . THR A 1 321 ? 0.259 -20.883 -20.358 1.00 26.41 321 THR A C 1
ATOM 2508 O O . THR A 1 321 ? -0.453 -21.768 -19.898 1.00 26.41 321 THR A O 1
ATOM 2511 N N . ASN A 1 322 ? -0.202 -19.653 -20.626 1.00 22.31 322 ASN A N 1
ATOM 2512 C CA . ASN A 1 322 ? -1.607 -19.352 -20.941 1.00 22.31 322 ASN A CA 1
ATOM 2513 C C . ASN A 1 322 ? -1.668 -18.305 -22.065 1.00 22.31 322 ASN A C 1
ATOM 2515 O O . ASN A 1 322 ? -0.953 -17.305 -22.043 1.00 22.31 322 ASN A O 1
ATOM 2519 N N . GLN A 1 323 ? -2.497 -18.591 -23.067 1.00 21.28 323 GLN A N 1
ATOM 2520 C CA . GLN A 1 323 ? -2.622 -17.882 -24.339 1.00 21.28 323 GLN A CA 1
ATOM 2521 C C . GLN A 1 323 ? -3.840 -16.943 -24.265 1.00 21.28 323 GLN A C 1
ATOM 2523 O O . GLN A 1 323 ? -4.958 -17.418 -24.073 1.00 21.28 323 GLN A O 1
ATOM 2528 N N . PHE A 1 324 ? -3.644 -15.631 -24.424 1.00 24.06 324 PHE A N 1
ATOM 2529 C CA . PHE A 1 324 ? -4.731 -14.670 -24.648 1.00 24.06 324 PHE A CA 1
ATOM 2530 C C . PHE A 1 324 ? -4.757 -14.225 -26.117 1.00 24.06 324 PHE A C 1
ATOM 2532 O O . PHE A 1 324 ? -3.744 -14.263 -26.813 1.00 24.06 324 PHE A O 1
ATOM 2539 N N . SER A 1 325 ? -5.954 -13.874 -26.596 1.00 21.48 325 SER A N 1
ATOM 2540 C CA . SER A 1 325 ? -6.240 -13.540 -27.999 1.00 21.48 325 SER A CA 1
ATOM 2541 C C . SER A 1 325 ? -5.514 -12.269 -28.471 1.00 21.48 325 SER A C 1
ATOM 2543 O O . SER A 1 325 ? -5.324 -11.352 -27.672 1.00 21.48 325 SER A O 1
ATOM 2545 N N . PRO A 1 326 ? -5.133 -12.187 -29.761 1.00 24.03 326 PRO A N 1
ATOM 2546 C CA . PRO A 1 326 ? -4.235 -11.155 -30.266 1.00 24.03 326 PRO A CA 1
ATOM 2547 C C . PRO A 1 326 ? -4.908 -9.779 -30.250 1.00 24.03 326 PRO A C 1
ATOM 2549 O O . PRO A 1 326 ? -5.866 -9.525 -30.981 1.00 24.03 326 PRO A O 1
ATOM 2552 N N . SER A 1 327 ? -4.379 -8.875 -29.427 1.00 30.77 327 SER A N 1
ATOM 2553 C CA . SER A 1 327 ? -4.642 -7.442 -29.548 1.00 30.77 327 SER A CA 1
ATOM 2554 C C . SER A 1 327 ? -3.988 -6.918 -30.834 1.00 30.77 327 SER A C 1
ATOM 2556 O O . SER A 1 327 ? -2.849 -7.264 -31.146 1.00 30.77 327 SER A O 1
ATOM 2558 N N . SER A 1 328 ? -4.738 -6.115 -31.594 1.00 32.38 328 SER A N 1
ATOM 2559 C CA . SER A 1 328 ? -4.370 -5.484 -32.872 1.00 32.38 328 SER A CA 1
ATOM 2560 C C . SER A 1 328 ? -2.884 -5.099 -32.968 1.00 32.38 328 SER A C 1
ATOM 2562 O O . SER A 1 328 ? -2.420 -4.178 -32.293 1.00 32.38 328 SER A O 1
ATOM 2564 N N . THR A 1 329 ? -2.148 -5.754 -33.869 1.00 35.66 329 THR A N 1
ATOM 2565 C CA . THR A 1 329 ? -0.723 -5.514 -34.128 1.00 35.66 329 THR A CA 1
ATOM 2566 C C . THR A 1 329 ? -0.504 -4.118 -34.721 1.00 35.66 329 THR A C 1
ATOM 2568 O O . THR A 1 329 ? -0.621 -3.912 -35.928 1.00 35.66 329 THR A O 1
ATOM 2571 N N . ARG A 1 330 ? -0.161 -3.131 -33.887 1.00 42.16 330 ARG A N 1
ATOM 2572 C CA . ARG A 1 330 ? 0.317 -1.826 -34.362 1.00 42.16 330 ARG A CA 1
ATOM 2573 C C . ARG A 1 330 ? 1.843 -1.861 -34.442 1.00 42.16 330 ARG A C 1
ATOM 2575 O O . ARG A 1 330 ? 2.520 -1.890 -33.422 1.00 42.16 330 ARG A O 1
ATOM 2582 N N . LEU A 1 331 ? 2.368 -1.896 -35.664 1.00 44.78 331 LEU A N 1
ATOM 2583 C CA . LEU A 1 331 ? 3.800 -1.799 -35.951 1.00 44.78 331 LEU A CA 1
ATOM 2584 C C . LEU A 1 331 ? 4.217 -0.327 -35.974 1.00 44.78 331 LEU A C 1
ATOM 2586 O O . LEU A 1 331 ? 3.661 0.456 -36.747 1.00 44.78 331 LEU A O 1
ATOM 2590 N N . THR A 1 332 ? 5.216 0.043 -35.177 1.00 51.50 332 THR A N 1
ATOM 2591 C CA . THR A 1 332 ? 5.913 1.326 -35.324 1.00 51.50 332 THR A CA 1
ATOM 2592 C C . THR A 1 332 ? 7.397 1.070 -35.556 1.00 51.50 332 THR A C 1
ATOM 2594 O O . THR A 1 332 ? 8.074 0.421 -34.757 1.00 51.50 332 THR A O 1
ATOM 2597 N N . THR A 1 333 ? 7.894 1.563 -36.690 1.00 52.88 333 THR A N 1
ATOM 2598 C CA . THR A 1 333 ? 9.323 1.584 -37.012 1.00 52.88 333 THR A CA 1
ATOM 2599 C C . THR A 1 333 ? 9.806 3.008 -36.835 1.00 52.88 333 THR A C 1
ATOM 2601 O O . THR A 1 333 ? 9.344 3.908 -37.537 1.00 52.88 333 THR A O 1
ATOM 2604 N N . GLU A 1 334 ? 10.751 3.211 -35.928 1.00 61.66 334 GLU A N 1
ATOM 2605 C CA . GLU A 1 334 ? 11.329 4.520 -35.665 1.00 61.66 334 GLU A CA 1
ATOM 2606 C C . GLU A 1 334 ? 12.849 4.452 -35.757 1.00 61.66 334 GLU A C 1
ATOM 2608 O O . GLU A 1 334 ? 13.496 3.473 -35.375 1.00 61.66 334 GLU A O 1
ATOM 2613 N N . LYS A 1 335 ? 13.429 5.517 -36.303 1.00 64.31 335 LYS A N 1
ATOM 2614 C CA . LYS A 1 335 ? 14.866 5.652 -36.482 1.00 64.31 335 LYS A CA 1
ATOM 2615 C C . LYS A 1 335 ? 15.342 6.874 -35.711 1.00 64.31 335 LYS A C 1
ATOM 2617 O O . LYS A 1 335 ? 14.841 7.973 -35.935 1.00 64.31 335 LYS A O 1
ATOM 2622 N N . TYR A 1 336 ? 16.354 6.683 -34.870 1.00 61.88 336 TYR A N 1
ATOM 2623 C CA . TYR A 1 336 ? 16.905 7.744 -34.034 1.00 61.88 336 TYR A CA 1
ATOM 2624 C C . TYR A 1 336 ? 18.366 8.009 -34.376 1.00 61.88 336 TYR A C 1
ATOM 2626 O O . TYR A 1 336 ? 19.214 7.149 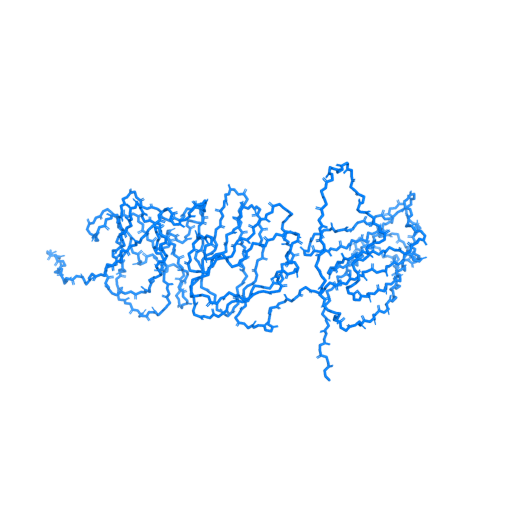-34.151 1.00 61.88 336 TYR A O 1
ATOM 2634 N N . ASP A 1 337 ? 18.644 9.214 -34.877 1.00 64.56 337 ASP A N 1
ATOM 2635 C CA . ASP A 1 337 ? 19.988 9.724 -35.154 1.00 64.56 337 ASP A CA 1
ATOM 2636 C C . ASP A 1 337 ? 20.304 10.872 -34.179 1.00 64.56 337 ASP A C 1
ATOM 2638 O O . ASP A 1 337 ? 19.500 11.788 -33.995 1.00 64.56 337 ASP A O 1
ATOM 2642 N N . THR A 1 338 ? 21.487 10.855 -33.562 1.00 68.94 338 THR A N 1
ATOM 2643 C CA . THR A 1 338 ? 21.962 11.956 -32.704 1.00 68.94 338 THR A CA 1
ATOM 2644 C C . THR A 1 338 ? 23.294 12.504 -33.198 1.00 68.94 338 THR A C 1
ATOM 2646 O O . THR A 1 338 ? 24.065 11.797 -33.836 1.00 68.94 338 THR A O 1
ATOM 2649 N N . THR A 1 339 ? 23.594 13.769 -32.891 1.00 60.59 339 THR A N 1
ATOM 2650 C CA . THR A 1 339 ? 24.930 14.355 -33.087 1.00 60.59 339 THR A CA 1
ATOM 2651 C C . THR A 1 339 ? 25.280 15.233 -31.889 1.00 60.59 339 THR A C 1
ATOM 2653 O O . THR A 1 339 ? 24.408 15.903 -31.335 1.00 60.59 339 THR A O 1
ATOM 2656 N N . THR A 1 340 ? 26.548 15.254 -31.468 1.00 58.34 340 THR A N 1
ATOM 2657 C CA . THR A 1 340 ? 27.002 16.147 -30.389 1.00 58.34 340 THR A CA 1
ATOM 2658 C C . THR A 1 340 ? 28.132 17.039 -30.884 1.00 58.34 340 THR A C 1
ATOM 2660 O O . THR A 1 340 ? 29.197 16.550 -31.262 1.00 58.34 340 THR A O 1
ATOM 2663 N N . LYS A 1 341 ? 27.928 18.359 -30.844 1.00 51.72 341 LYS A N 1
ATOM 2664 C CA . LYS A 1 341 ? 28.994 19.341 -31.085 1.00 51.72 341 LYS A CA 1
ATOM 2665 C C . LYS A 1 341 ? 29.813 19.525 -29.802 1.00 51.72 341 LYS A C 1
ATOM 2667 O O . LYS A 1 341 ? 29.238 19.526 -28.715 1.00 51.72 341 LYS A O 1
ATOM 2672 N N . ALA A 1 342 ? 31.134 19.693 -29.917 1.00 43.84 342 ALA A N 1
ATOM 2673 C CA . ALA A 1 342 ? 31.969 20.049 -28.769 1.00 43.84 342 ALA A CA 1
ATOM 2674 C C . ALA A 1 342 ? 31.464 21.361 -28.152 1.00 43.84 342 ALA A C 1
ATOM 2676 O O . ALA A 1 342 ? 31.399 22.392 -28.818 1.00 43.84 342 ALA A O 1
ATOM 2677 N N . SER A 1 343 ? 31.090 21.303 -26.879 1.00 42.69 343 SER A N 1
ATOM 2678 C CA . SER A 1 343 ? 30.714 22.453 -26.063 1.00 42.69 343 SER A CA 1
ATOM 2679 C C . SER A 1 343 ? 31.756 22.593 -24.960 1.00 42.69 343 SER A C 1
ATOM 2681 O O . SER A 1 343 ? 32.037 21.629 -24.252 1.00 42.69 343 SER A O 1
ATOM 2683 N N . ASN A 1 344 ? 32.287 23.803 -24.771 1.00 37.59 344 ASN A N 1
ATOM 2684 C CA . ASN A 1 344 ? 33.235 24.146 -23.703 1.00 37.59 344 ASN A CA 1
ATOM 2685 C C . ASN A 1 344 ? 32.603 24.185 -22.292 1.00 37.59 344 ASN A C 1
ATOM 2687 O O . ASN A 1 344 ? 33.134 24.834 -21.392 1.00 37.59 344 ASN A O 1
ATOM 2691 N N . ARG A 1 345 ? 31.467 23.514 -22.057 1.00 34.75 345 ARG A N 1
ATOM 2692 C CA . ARG A 1 345 ? 30.858 23.395 -20.726 1.00 34.75 345 ARG A CA 1
ATOM 2693 C C . ARG A 1 345 ? 30.414 21.965 -20.434 1.00 34.75 345 ARG A C 1
ATOM 2695 O O . ARG A 1 345 ? 29.739 21.326 -21.238 1.00 34.75 345 ARG A O 1
ATOM 2702 N N . LEU A 1 346 ? 30.841 21.504 -19.261 1.00 41.41 346 LEU A N 1
ATOM 2703 C CA . LEU A 1 346 ? 30.592 20.199 -18.661 1.00 41.41 346 LEU A CA 1
ATOM 2704 C C . LEU A 1 346 ? 29.086 19.871 -18.626 1.00 41.41 346 LEU A C 1
ATOM 2706 O O . LEU A 1 346 ? 28.289 20.672 -18.148 1.00 41.41 346 LEU A O 1
ATOM 2710 N N . ILE A 1 347 ? 28.767 18.638 -19.042 1.00 35.06 347 ILE A N 1
ATOM 2711 C CA . ILE A 1 347 ? 27.484 17.916 -18.920 1.00 35.06 347 ILE A CA 1
ATOM 2712 C C . ILE A 1 347 ? 26.436 18.246 -20.005 1.00 35.06 347 ILE A C 1
ATOM 2714 O O . ILE A 1 347 ? 2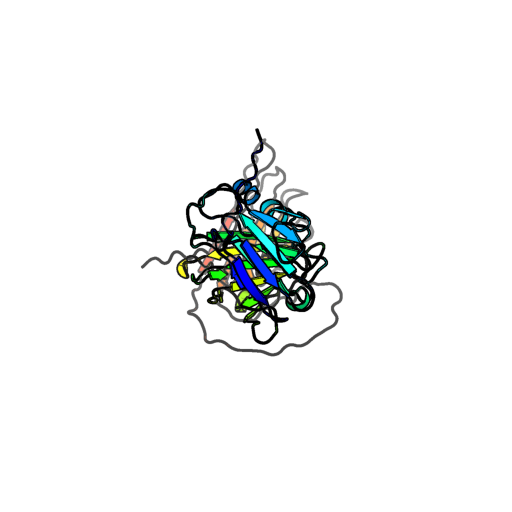5.584 19.112 -19.844 1.00 35.06 347 ILE A O 1
ATOM 2718 N N . SER A 1 348 ? 26.426 17.448 -21.081 1.00 34.19 348 SER A N 1
ATOM 2719 C CA . SER A 1 348 ? 25.226 17.220 -21.899 1.00 34.19 348 SER A CA 1
ATOM 2720 C C . SER A 1 348 ? 24.659 15.848 -21.525 1.00 34.19 348 SER A C 1
ATOM 2722 O O . SER A 1 348 ? 25.237 14.819 -21.868 1.00 34.19 348 SER A O 1
ATOM 2724 N N . ASN A 1 349 ? 23.573 15.834 -20.750 1.00 35.31 349 ASN A N 1
ATOM 2725 C CA . ASN A 1 349 ? 22.784 14.634 -20.481 1.00 35.31 349 ASN A CA 1
ATOM 2726 C C . ASN A 1 349 ? 21.585 14.656 -21.434 1.00 35.31 349 ASN A C 1
ATOM 2728 O O . ASN A 1 349 ? 20.620 15.369 -21.176 1.00 35.31 349 ASN A O 1
ATOM 2732 N N . ILE A 1 350 ? 21.635 13.895 -22.527 1.00 42.19 350 ILE A N 1
ATOM 2733 C CA . ILE A 1 350 ? 20.438 13.623 -23.331 1.00 42.19 350 ILE A CA 1
ATOM 2734 C C . ILE A 1 350 ? 19.826 12.337 -22.770 1.00 42.19 350 ILE A C 1
ATOM 2736 O O . ILE A 1 350 ? 20.366 11.247 -22.957 1.00 42.19 350 ILE A O 1
ATOM 2740 N N . LEU A 1 351 ? 18.744 12.484 -22.006 1.00 36.69 351 LEU A N 1
ATOM 2741 C CA . LEU A 1 351 ? 17.915 11.384 -21.523 1.00 36.69 351 LEU A CA 1
ATOM 2742 C C . LEU A 1 351 ? 16.658 11.336 -22.395 1.00 36.69 351 LEU A C 1
ATOM 2744 O O . LEU A 1 351 ? 15.828 12.238 -22.317 1.00 36.69 351 LEU A O 1
ATOM 2748 N N . LEU A 1 352 ? 16.530 10.301 -23.222 1.00 47.56 352 LEU A N 1
ATOM 2749 C CA . LEU A 1 352 ? 15.289 9.994 -23.929 1.00 47.56 352 LEU A CA 1
ATOM 2750 C C . LEU A 1 352 ? 14.537 8.946 -23.105 1.00 47.56 352 LEU A C 1
ATOM 2752 O O . LEU A 1 352 ? 15.016 7.822 -22.954 1.00 47.56 352 LEU A O 1
ATOM 2756 N N . ILE A 1 353 ? 13.401 9.343 -22.526 1.00 39.31 353 ILE A N 1
ATOM 2757 C CA . ILE A 1 353 ? 12.475 8.437 -21.840 1.00 39.31 353 ILE A CA 1
ATOM 2758 C C . ILE A 1 353 ? 11.356 8.116 -22.827 1.00 39.31 353 ILE A C 1
ATOM 2760 O O . ILE A 1 353 ? 10.591 9.004 -23.197 1.00 39.31 353 ILE A O 1
ATOM 2764 N N . PHE A 1 354 ? 11.253 6.854 -23.233 1.00 47.91 354 PHE A N 1
ATOM 2765 C CA . PHE A 1 354 ? 10.122 6.374 -24.016 1.00 47.91 354 PHE A CA 1
ATOM 2766 C C . PHE A 1 354 ? 9.023 5.923 -23.052 1.00 47.91 354 PHE A C 1
ATOM 2768 O O . PHE A 1 354 ? 9.082 4.828 -22.496 1.00 47.91 354 PHE A O 1
ATOM 2775 N N . ILE A 1 355 ? 8.046 6.801 -22.813 1.00 41.38 355 ILE A N 1
ATOM 2776 C CA . ILE A 1 355 ? 6.776 6.435 -22.179 1.00 41.38 355 ILE A CA 1
ATOM 2777 C C . ILE A 1 355 ? 5.817 6.154 -23.329 1.00 41.38 355 ILE A C 1
ATOM 2779 O O . ILE A 1 355 ? 5.595 7.037 -24.156 1.00 41.38 355 ILE A O 1
ATOM 2783 N N . GLY A 1 356 ? 5.266 4.944 -23.401 1.00 37.22 356 GLY A N 1
ATOM 2784 C CA . GLY A 1 356 ? 4.217 4.602 -24.360 1.00 37.22 356 GLY A CA 1
ATOM 2785 C C . GLY A 1 356 ? 2.917 5.358 -24.070 1.00 37.22 356 GLY A C 1
ATOM 2786 O O . GLY A 1 356 ? 1.951 4.759 -23.623 1.00 37.22 356 GLY A O 1
ATOM 2787 N N . MET A 1 357 ? 2.883 6.674 -24.287 1.00 33.50 357 MET A N 1
ATOM 2788 C CA . MET A 1 357 ? 1.644 7.439 -24.414 1.00 33.50 357 MET A CA 1
ATOM 2789 C C . MET A 1 357 ? 1.203 7.360 -25.871 1.00 33.50 357 MET A C 1
ATOM 2791 O O . MET A 1 357 ? 1.633 8.149 -26.712 1.00 33.50 357 MET A O 1
ATOM 2795 N N . PHE A 1 358 ? 0.339 6.400 -26.182 1.00 36.75 358 PHE A N 1
ATOM 2796 C CA . PHE A 1 358 ? -0.412 6.451 -27.426 1.00 36.75 358 PHE A CA 1
ATOM 2797 C C . PHE A 1 358 ? -1.601 7.392 -27.228 1.00 36.75 358 PHE A C 1
ATOM 2799 O O . PHE A 1 358 ? -2.595 7.033 -26.607 1.00 36.75 358 PHE A O 1
ATOM 2806 N N . LEU A 1 359 ? -1.480 8.609 -27.766 1.00 26.88 359 LEU A N 1
ATOM 2807 C CA . LEU A 1 359 ? -2.613 9.496 -28.025 1.00 26.88 359 LEU A CA 1
ATOM 2808 C C . LEU A 1 359 ? -3.682 8.716 -28.804 1.00 26.88 359 LEU A C 1
ATOM 2810 O O . LEU A 1 359 ? -3.446 8.288 -29.939 1.00 26.88 359 LEU A O 1
ATOM 2814 N N . ILE A 1 360 ? -4.851 8.543 -28.190 1.00 28.17 360 ILE A N 1
ATOM 2815 C CA . ILE A 1 360 ? -6.080 8.166 -28.883 1.00 28.17 360 ILE A CA 1
ATOM 2816 C C . ILE A 1 360 ? -6.501 9.404 -29.682 1.00 28.17 360 ILE A C 1
ATOM 2818 O O . ILE A 1 360 ? -7.155 10.302 -29.161 1.00 28.17 360 ILE A O 1
ATOM 2822 N N . LEU A 1 361 ? -6.051 9.491 -30.932 1.00 24.16 361 LEU A N 1
ATOM 2823 C CA . LEU A 1 361 ? -6.627 10.398 -31.920 1.00 24.16 361 LEU A CA 1
ATOM 2824 C C . LEU A 1 361 ? -7.717 9.619 -32.659 1.00 24.16 361 LEU A C 1
ATOM 2826 O O . LEU A 1 361 ? -7.409 8.684 -33.400 1.00 24.16 361 LEU A O 1
ATOM 2830 N N . TRP A 1 362 ? -8.969 9.985 -32.382 1.00 32.09 362 TRP A N 1
ATOM 2831 C CA . TRP A 1 362 ? -10.081 9.817 -33.316 1.00 32.09 362 TRP A CA 1
ATOM 2832 C C . TRP A 1 362 ? -9.960 10.833 -34.450 1.00 32.09 362 TRP A C 1
ATOM 2834 O O . TRP A 1 362 ? -9.532 11.977 -34.160 1.00 32.09 362 TRP A O 1
#

Sequence (362 aa):
MDGRMNPQTICKREIALTSSDLIPSTATPCATTITAPKAVRLVAFEPHDLSISSLRLWLIFEGDSINNKYIGNLYDAYSTSSASFNTWGKQVTIYKFNEIPQNNHSLFLGMDVQASGIVKYFRGLVCSPYCQINLDSTYAVNALITVSNDIYYLGKFKHFPTDSNLKIYEGQINDDHLLATVNSSNVLQTLPMAVKSSIKIYVLDKEKINMYLDTNPDDGDVYTLVNFNFNLTYFDLSGPSTTLKISVYRAGNEVFYGKYYQGNYPPSTPIKVLGDSLTVNYRTYGTATKGFRVDLLCTGEDQTSTIDPVKGPTTSGITTTNQFSPSSTRLTTEKYDTTTKASNRLISNILLIFIGMFLILW